Protein AF-A0A3Q8XXR3-F1 (afdb_monomer_lite)

Radius of gyration: 24.71 Å; chains: 1; bounding box: 50×55×80 Å

Structure (mmCIF, N/CA/C/O backbone):
data_AF-A0A3Q8XXR3-F1
#
_entry.id   AF-A0A3Q8XXR3-F1
#
loop_
_atom_site.group_PDB
_atom_site.id
_atom_site.type_symbol
_atom_site.label_atom_id
_atom_site.label_alt_id
_atom_site.label_comp_id
_atom_site.label_asym_id
_atom_site.label_entity_id
_atom_site.label_seq_id
_atom_site.pdbx_PDB_ins_code
_atom_site.Cartn_x
_atom_site.Cartn_y
_atom_site.Cartn_z
_atom_site.occupancy
_atom_site.B_iso_or_equiv
_atom_site.auth_seq_id
_atom_site.auth_comp_id
_atom_site.auth_asym_id
_atom_site.auth_atom_id
_atom_site.pdbx_PDB_model_num
ATOM 1 N N . MET A 1 1 ? 27.609 6.820 -23.736 1.00 34.25 1 MET A N 1
ATOM 2 C CA . MET A 1 1 ? 27.716 5.694 -22.780 1.00 34.25 1 MET A CA 1
ATOM 3 C C . MET A 1 1 ? 27.858 6.324 -21.407 1.00 34.25 1 MET A C 1
ATOM 5 O O . MET A 1 1 ? 28.942 6.778 -21.075 1.00 34.25 1 MET A O 1
ATOM 9 N N . ASN A 1 2 ? 26.749 6.521 -20.692 1.00 39.72 2 ASN A N 1
ATOM 10 C CA . ASN A 1 2 ? 26.762 7.382 -19.509 1.00 39.72 2 ASN A CA 1
ATOM 11 C C . ASN A 1 2 ? 27.233 6.598 -18.291 1.00 39.72 2 ASN A C 1
ATOM 13 O O . ASN A 1 2 ? 26.670 5.555 -17.957 1.00 39.72 2 ASN A O 1
ATOM 17 N N . ALA A 1 3 ? 28.297 7.128 -17.689 1.00 38.69 3 ALA A N 1
ATOM 18 C CA . ALA A 1 3 ? 28.871 6.706 -16.430 1.00 38.69 3 ALA A CA 1
ATOM 19 C C . ALA A 1 3 ? 27.760 6.460 -15.408 1.00 38.69 3 ALA A C 1
ATOM 21 O O . ALA A 1 3 ? 26.888 7.305 -15.210 1.00 38.69 3 ALA A O 1
ATOM 22 N N . HIS A 1 4 ? 27.799 5.282 -14.792 1.00 46.66 4 HIS A N 1
ATOM 23 C CA . HIS A 1 4 ? 26.997 4.951 -13.629 1.00 46.66 4 HIS A CA 1
ATOM 24 C C . HIS A 1 4 ? 27.085 6.118 -12.641 1.00 46.66 4 HIS A C 1
ATOM 26 O O . HIS A 1 4 ? 28.181 6.461 -12.190 1.00 46.66 4 HIS A O 1
ATOM 32 N N . ALA A 1 5 ? 25.949 6.774 -12.383 1.00 51.00 5 ALA A N 1
ATOM 33 C 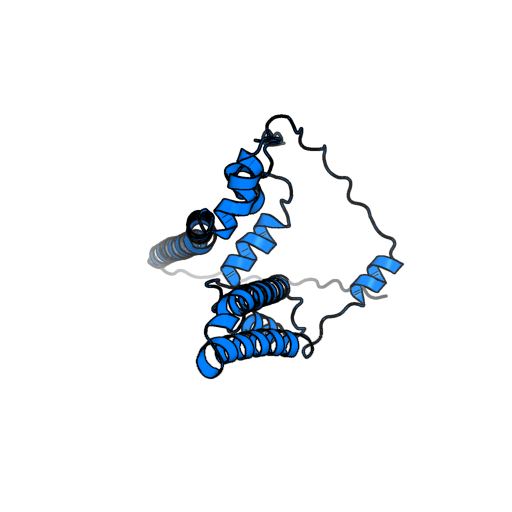CA . ALA A 1 5 ? 25.846 7.797 -11.358 1.00 51.00 5 ALA A CA 1
ATOM 34 C C . ALA A 1 5 ? 26.463 7.219 -10.082 1.00 51.00 5 ALA A C 1
ATOM 36 O O . ALA A 1 5 ? 26.111 6.112 -9.665 1.00 51.00 5 ALA A O 1
ATOM 37 N N . ARG A 1 6 ? 27.474 7.913 -9.547 1.00 49.72 6 ARG A N 1
ATOM 38 C CA . ARG A 1 6 ? 28.226 7.433 -8.388 1.00 49.72 6 ARG A CA 1
ATOM 39 C C . ARG A 1 6 ? 27.234 7.084 -7.276 1.00 49.72 6 ARG A C 1
ATOM 41 O O . ARG A 1 6 ? 26.358 7.906 -7.002 1.00 49.72 6 ARG A O 1
ATOM 48 N N . PRO A 1 7 ? 27.349 5.905 -6.645 1.00 50.53 7 PRO A N 1
ATOM 49 C CA . PRO A 1 7 ? 26.502 5.570 -5.516 1.00 50.53 7 PRO A CA 1
ATOM 50 C C . PRO A 1 7 ? 26.595 6.673 -4.455 1.00 50.53 7 PRO A C 1
ATOM 52 O O . PRO A 1 7 ? 27.683 6.998 -3.988 1.00 50.53 7 PRO A O 1
ATOM 55 N N . LEU A 1 8 ? 25.452 7.234 -4.058 1.00 52.91 8 LEU A N 1
ATOM 56 C CA . LEU A 1 8 ? 25.333 8.172 -2.934 1.00 52.91 8 LEU A CA 1
ATOM 57 C C . LEU A 1 8 ? 25.444 7.457 -1.566 1.00 52.91 8 LEU A C 1
ATOM 59 O O . LEU A 1 8 ? 25.081 8.021 -0.537 1.00 52.91 8 LEU A O 1
ATOM 63 N N . TYR A 1 9 ? 25.929 6.211 -1.537 1.00 60.34 9 TYR A N 1
ATOM 64 C CA . TYR A 1 9 ? 26.101 5.416 -0.323 1.00 60.34 9 TYR A CA 1
ATOM 65 C C . TYR A 1 9 ? 27.553 5.517 0.152 1.00 60.34 9 TYR A C 1
ATOM 67 O O . TYR A 1 9 ? 28.492 5.261 -0.602 1.00 60.34 9 TYR A O 1
ATOM 75 N N . SER A 1 10 ? 27.763 5.845 1.424 1.00 60.03 10 SER A N 1
ATOM 76 C CA . SER A 1 10 ? 29.086 5.759 2.043 1.00 60.03 10 SER A CA 1
ATOM 77 C C . SER A 1 10 ? 29.498 4.288 2.191 1.00 60.03 10 SER A C 1
ATOM 79 O O . SER A 1 10 ? 28.946 3.585 3.036 1.00 60.03 10 SER A O 1
ATOM 81 N N . GLY A 1 11 ? 30.464 3.828 1.391 1.00 55.94 11 GLY A N 1
ATOM 82 C CA . GLY A 1 11 ? 31.139 2.538 1.595 1.00 55.94 11 GLY A CA 1
ATOM 83 C C . GLY A 1 11 ? 30.481 1.301 0.971 1.00 55.94 11 GLY A C 1
ATOM 84 O O . GLY A 1 11 ? 30.924 0.196 1.266 1.00 55.94 11 GLY A O 1
ATOM 85 N N . ILE A 1 12 ? 29.465 1.453 0.113 1.00 55.28 12 ILE A N 1
ATOM 86 C CA . ILE A 1 12 ? 28.884 0.343 -0.664 1.00 55.28 12 ILE A CA 1
ATOM 87 C C . ILE A 1 12 ? 29.036 0.674 -2.150 1.00 55.28 12 ILE A C 1
ATOM 89 O O . ILE A 1 12 ? 28.316 1.521 -2.684 1.00 55.28 12 ILE A O 1
ATOM 93 N N . GLU A 1 13 ? 29.996 0.031 -2.816 1.00 58.94 13 GLU A N 1
ATOM 94 C CA . GLU A 1 13 ? 30.111 0.106 -4.272 1.00 58.94 13 GLU A CA 1
ATOM 95 C C . GLU A 1 13 ? 28.887 -0.558 -4.908 1.00 58.94 13 GLU A C 1
ATOM 97 O O . GLU A 1 13 ? 28.486 -1.659 -4.524 1.00 58.94 13 GLU A O 1
ATOM 102 N N . ALA A 1 14 ? 28.267 0.125 -5.875 1.00 59.06 14 ALA A N 1
ATOM 103 C CA . ALA A 1 14 ? 27.180 -0.472 -6.634 1.00 59.06 14 ALA A CA 1
ATOM 104 C C . ALA A 1 14 ? 27.735 -1.703 -7.372 1.00 59.06 14 ALA A C 1
ATOM 106 O O . ALA A 1 14 ? 28.757 -1.576 -8.055 1.00 59.06 14 ALA A O 1
ATOM 107 N N . PRO A 1 15 ? 27.103 -2.883 -7.251 1.00 59.50 15 PRO A N 1
ATOM 108 C CA . PRO A 1 15 ? 27.560 -4.053 -7.981 1.00 59.50 15 PRO A CA 1
ATOM 109 C C . PRO A 1 15 ? 27.555 -3.761 -9.485 1.00 59.50 15 PRO A C 1
ATOM 111 O O . PRO A 1 15 ? 26.737 -2.984 -9.989 1.00 59.50 15 PRO A O 1
ATOM 114 N N . GLY A 1 16 ? 28.485 -4.390 -10.209 1.00 66.81 16 GLY A N 1
ATOM 115 C CA . GLY A 1 16 ? 28.503 -4.347 -11.670 1.00 66.81 16 GLY A CA 1
ATOM 116 C C . GLY A 1 16 ? 27.166 -4.805 -12.266 1.00 66.81 16 GLY A C 1
ATOM 117 O O . GLY A 1 16 ? 26.315 -5.366 -11.576 1.00 66.81 16 GLY A O 1
ATOM 118 N N . ARG A 1 17 ? 26.963 -4.565 -13.568 1.00 64.38 17 ARG A N 1
ATOM 119 C CA . ARG A 1 17 ? 25.713 -4.912 -14.266 1.00 64.38 17 ARG A CA 1
ATOM 120 C C . ARG A 1 17 ? 25.282 -6.346 -13.930 1.00 64.38 17 ARG A C 1
ATOM 122 O O . ARG A 1 17 ? 25.989 -7.292 -14.270 1.00 64.38 17 ARG A O 1
ATOM 129 N N . TYR A 1 18 ? 24.117 -6.491 -13.299 1.00 69.44 18 TYR A N 1
ATOM 130 C CA . TYR A 1 18 ? 23.552 -7.797 -12.978 1.00 69.44 18 TYR A CA 1
ATOM 131 C C . TYR A 1 18 ? 23.398 -8.640 -14.250 1.00 69.44 18 TYR A C 1
ATOM 133 O O . TYR A 1 18 ? 22.887 -8.169 -15.272 1.00 69.44 18 TYR A O 1
ATOM 141 N N . VAL A 1 19 ? 23.836 -9.896 -14.189 1.00 77.56 19 VAL A N 1
ATOM 142 C CA . VAL A 1 19 ? 23.599 -10.866 -15.259 1.00 77.56 19 VAL A CA 1
ATOM 143 C C . VAL A 1 19 ? 22.179 -11.394 -15.092 1.00 77.56 19 VAL A C 1
ATOM 145 O O . VAL A 1 19 ? 21.865 -12.037 -14.093 1.00 77.56 19 VAL A O 1
ATOM 148 N N . HIS A 1 20 ? 21.306 -11.121 -16.061 1.00 78.31 20 HIS A N 1
ATOM 149 C CA . HIS A 1 20 ? 19.961 -11.690 -16.053 1.00 78.31 20 HIS A CA 1
ATOM 150 C C . HIS A 1 20 ? 20.042 -13.207 -16.229 1.00 78.31 20 HIS A C 1
ATOM 152 O O . HIS A 1 20 ? 20.460 -13.696 -17.281 1.00 78.31 20 HIS A O 1
ATOM 158 N N . HIS A 1 21 ? 19.612 -13.944 -15.209 1.00 85.94 21 HIS A N 1
ATOM 159 C CA . HIS A 1 21 ? 19.440 -15.383 -15.314 1.00 85.94 21 HIS A CA 1
ATOM 160 C C . HIS A 1 21 ? 18.272 -15.696 -16.259 1.00 85.94 21 HIS A C 1
ATOM 162 O O . HIS A 1 21 ? 17.191 -15.115 -16.140 1.00 85.94 21 HIS A O 1
ATOM 168 N N . ARG A 1 22 ? 18.493 -16.600 -17.217 1.00 89.25 22 ARG A N 1
ATOM 169 C CA . ARG A 1 22 ? 17.445 -17.094 -18.114 1.00 89.25 22 ARG A CA 1
ATOM 170 C C . ARG A 1 22 ? 16.982 -18.452 -17.612 1.00 89.25 22 ARG A C 1
ATOM 172 O O . ARG A 1 22 ? 17.753 -19.401 -17.650 1.00 89.25 22 ARG A O 1
ATOM 179 N N . PHE A 1 23 ? 15.733 -18.516 -17.169 1.00 92.19 23 PHE A N 1
ATOM 180 C CA . PHE A 1 23 ? 15.097 -19.765 -16.766 1.00 92.19 23 PHE A CA 1
ATOM 181 C C . PHE A 1 23 ? 14.791 -20.654 -17.976 1.00 92.19 23 PHE A C 1
ATOM 183 O O . PHE A 1 23 ? 14.604 -20.162 -19.095 1.00 92.19 23 PHE A O 1
ATOM 190 N N . ASP A 1 24 ? 14.685 -21.959 -17.730 1.00 94.88 24 ASP A N 1
ATOM 191 C CA . ASP A 1 24 ? 14.293 -22.931 -18.745 1.00 94.88 24 ASP A CA 1
ATOM 192 C C . ASP A 1 24 ? 12.900 -22.640 -19.323 1.00 94.88 24 ASP A C 1
ATOM 194 O O . ASP A 1 24 ? 12.030 -22.005 -18.707 1.00 94.88 24 ASP A O 1
ATOM 198 N N . ARG A 1 25 ? 12.668 -23.123 -20.550 1.00 92.06 25 ARG A N 1
ATOM 199 C CA . ARG A 1 25 ? 11.397 -22.903 -21.258 1.00 92.06 25 ARG A CA 1
ATOM 200 C C . ARG A 1 25 ? 10.206 -23.528 -20.532 1.00 92.06 25 ARG A C 1
ATOM 202 O O . ARG A 1 25 ? 9.134 -22.934 -20.576 1.00 92.06 25 ARG A O 1
ATOM 209 N N . CYS A 1 26 ? 10.392 -24.671 -19.864 1.00 94.12 26 CYS A N 1
ATOM 210 C CA . CYS A 1 26 ? 9.350 -25.307 -19.053 1.00 94.12 26 CYS A CA 1
ATOM 211 C C . CYS A 1 26 ? 8.914 -24.393 -17.900 1.00 94.12 26 CYS A C 1
ATOM 213 O O . CYS A 1 26 ? 7.747 -24.036 -17.836 1.00 94.12 26 CYS A O 1
ATOM 215 N N . ILE A 1 27 ? 9.860 -23.876 -17.110 1.00 91.75 27 ILE A N 1
ATOM 216 C CA . ILE A 1 27 ? 9.588 -22.933 -16.011 1.00 91.75 27 ILE A CA 1
ATOM 217 C C . ILE A 1 27 ? 8.870 -21.686 -16.535 1.00 91.75 27 ILE A C 1
ATOM 219 O O . ILE A 1 27 ? 7.883 -21.227 -15.969 1.00 91.75 27 ILE A O 1
ATOM 223 N N . THR A 1 28 ? 9.338 -21.138 -17.658 1.00 91.00 28 THR A N 1
ATOM 224 C CA . THR A 1 28 ? 8.698 -19.966 -18.273 1.00 91.00 28 THR A CA 1
ATOM 225 C C . THR A 1 28 ? 7.269 -20.274 -18.739 1.00 91.00 28 THR A C 1
ATOM 227 O O . THR A 1 28 ? 6.406 -19.398 -18.693 1.00 91.00 28 THR A O 1
ATOM 230 N N . SER A 1 29 ? 7.011 -21.500 -19.202 1.00 91.88 29 SER A N 1
ATOM 231 C CA . SER A 1 29 ? 5.676 -21.971 -19.577 1.00 91.88 29 SER A CA 1
ATOM 232 C C . SER A 1 29 ? 4.768 -22.100 -18.355 1.00 91.88 29 SER A C 1
ATOM 234 O O . SER A 1 29 ? 3.646 -21.602 -18.388 1.00 91.88 29 SER A O 1
ATOM 236 N N . ASP A 1 30 ? 5.271 -22.677 -17.265 1.00 92.62 30 ASP A N 1
ATOM 237 C CA . ASP A 1 30 ? 4.527 -22.846 -16.014 1.00 92.62 30 ASP A CA 1
ATOM 238 C C . ASP A 1 30 ? 4.166 -21.489 -15.398 1.00 92.62 30 ASP A C 1
ATOM 240 O O . ASP A 1 30 ? 3.024 -21.261 -15.003 1.00 92.62 30 ASP A O 1
ATOM 244 N N . ILE A 1 31 ? 5.099 -20.530 -15.416 1.00 88.31 31 ILE A N 1
ATOM 245 C CA . ILE A 1 31 ? 4.838 -19.155 -14.969 1.00 88.31 31 ILE A CA 1
ATOM 246 C C . ILE A 1 31 ? 3.758 -18.493 -15.833 1.00 88.31 31 ILE A C 1
ATOM 248 O O . ILE A 1 31 ? 2.892 -17.799 -15.311 1.00 88.31 31 ILE A O 1
ATOM 252 N N . LYS A 1 32 ? 3.771 -18.704 -17.154 1.00 85.88 32 LYS A N 1
ATOM 253 C CA . LYS A 1 32 ? 2.731 -18.164 -18.049 1.00 85.88 32 LYS A CA 1
ATOM 254 C C . LYS A 1 32 ? 1.366 -18.819 -17.840 1.00 85.88 32 LYS A C 1
ATOM 256 O O . LYS A 1 32 ? 0.355 -18.183 -18.131 1.00 85.88 32 LYS A O 1
ATOM 261 N N . ALA A 1 33 ? 1.334 -20.062 -17.363 1.00 89.50 33 ALA A N 1
ATOM 262 C CA . ALA A 1 33 ? 0.100 -20.765 -17.033 1.00 89.50 33 ALA A CA 1
ATOM 263 C C . ALA A 1 33 ? -0.570 -20.216 -15.761 1.00 89.50 33 ALA A C 1
ATOM 265 O O . ALA A 1 33 ? -1.775 -20.397 -15.587 1.00 89.50 33 ALA A O 1
ATOM 266 N N . LEU A 1 34 ? 0.168 -19.494 -14.907 1.00 88.38 34 LEU A N 1
ATOM 267 C CA . LEU A 1 34 ? -0.390 -18.745 -13.779 1.00 88.38 34 LEU A CA 1
ATOM 268 C C . LEU A 1 34 ? -1.164 -17.527 -14.301 1.00 88.38 34 LEU A C 1
ATOM 270 O O . LEU A 1 34 ? -0.651 -16.411 -14.394 1.00 88.38 34 LEU A O 1
ATOM 274 N N . THR A 1 35 ? -2.419 -17.748 -14.685 1.00 84.81 35 THR A N 1
ATOM 275 C CA . THR A 1 35 ? -3.300 -16.683 -15.165 1.00 84.81 35 THR A CA 1
ATOM 276 C C . THR A 1 35 ? -4.101 -16.078 -14.026 1.00 84.81 35 THR A C 1
ATOM 278 O O . THR A 1 35 ? -4.640 -16.799 -13.191 1.00 84.81 35 THR A O 1
ATOM 281 N N . THR A 1 36 ? -4.267 -14.759 -14.051 1.00 90.81 36 THR A N 1
ATOM 282 C CA . THR A 1 36 ? -5.232 -14.077 -13.183 1.00 90.81 36 THR A CA 1
ATOM 283 C C . THR A 1 36 ? -6.676 -14.397 -13.600 1.00 90.81 36 THR A C 1
ATOM 285 O O . THR A 1 36 ? -6.970 -14.577 -14.789 1.00 90.81 36 THR A O 1
ATOM 288 N N . ASP A 1 37 ? -7.587 -14.442 -12.630 1.00 93.62 37 ASP A N 1
ATOM 289 C CA . ASP A 1 37 ? -9.032 -14.569 -12.838 1.00 93.62 37 ASP A CA 1
ATOM 290 C C . ASP A 1 37 ? -9.779 -13.329 -12.328 1.00 93.62 37 ASP A C 1
ATOM 292 O O . ASP A 1 37 ? -9.172 -12.308 -12.042 1.00 93.62 37 ASP A O 1
ATOM 296 N N . ASN A 1 38 ? -11.112 -13.341 -12.314 1.00 96.44 38 ASN A N 1
ATOM 297 C CA . ASN A 1 38 ? -11.899 -12.167 -11.914 1.00 96.44 38 ASN A CA 1
ATOM 298 C C . ASN A 1 38 ? -12.458 -12.247 -10.492 1.00 96.44 38 ASN A C 1
ATOM 300 O O . ASN A 1 38 ? -13.090 -11.288 -10.051 1.00 96.44 38 ASN A O 1
ATOM 304 N N . TRP A 1 39 ? -12.294 -13.373 -9.798 1.00 94.50 39 TRP A N 1
ATOM 305 C CA . TRP A 1 39 ? -13.094 -13.665 -8.611 1.00 94.50 39 TRP A CA 1
ATOM 306 C C . TRP A 1 39 ? -12.281 -13.694 -7.323 1.00 94.50 39 TRP A C 1
ATOM 308 O O . TRP A 1 39 ? -12.875 -13.436 -6.286 1.00 94.50 39 TRP A O 1
ATOM 318 N N . HIS A 1 40 ? -10.963 -13.922 -7.356 1.00 94.31 40 HIS A N 1
ATOM 319 C CA . HIS A 1 40 ? -10.144 -13.874 -6.135 1.00 94.31 40 HIS A CA 1
ATOM 320 C C . HIS A 1 40 ? -9.881 -12.447 -5.637 1.00 94.31 40 HIS A C 1
ATOM 322 O O . HIS A 1 40 ? -9.830 -12.210 -4.432 1.00 94.31 40 HIS A O 1
ATOM 328 N N . GLY A 1 41 ? -9.751 -11.477 -6.547 1.00 94.81 41 GLY A N 1
ATOM 329 C CA . GLY A 1 41 ? -9.471 -10.078 -6.203 1.00 94.81 41 GLY A CA 1
ATOM 330 C C . GLY A 1 41 ? -10.508 -9.442 -5.258 1.00 94.81 41 GLY A C 1
ATOM 331 O O . GLY A 1 41 ? -10.124 -8.939 -4.198 1.00 94.81 41 GLY A O 1
ATOM 332 N N . PRO A 1 42 ? -11.818 -9.457 -5.586 1.00 96.56 42 PRO A N 1
ATOM 333 C CA . PRO A 1 42 ? -12.840 -8.829 -4.745 1.00 96.56 42 PRO A CA 1
ATOM 334 C C . PRO A 1 42 ? -12.924 -9.380 -3.304 1.00 96.56 42 PRO A C 1
ATOM 336 O O . PRO A 1 42 ? -12.955 -8.564 -2.383 1.00 96.56 42 PRO A O 1
ATOM 339 N N . PRO A 1 43 ? -12.909 -10.705 -3.049 1.00 97.69 43 PRO A N 1
ATOM 340 C CA . PRO A 1 43 ? -12.873 -11.262 -1.697 1.00 97.69 43 PRO A CA 1
ATOM 341 C C . PRO A 1 43 ? -11.696 -10.782 -0.846 1.00 97.69 43 PRO A C 1
ATOM 343 O O . PRO A 1 43 ? -11.889 -10.545 0.345 1.00 97.69 43 PRO A O 1
ATOM 346 N N . TYR A 1 44 ? -10.502 -10.584 -1.421 1.00 96.25 44 TYR A N 1
ATOM 347 C CA . TYR A 1 44 ? -9.370 -10.035 -0.663 1.00 96.25 44 TYR A CA 1
ATOM 348 C C . TYR A 1 44 ? -9.661 -8.622 -0.153 1.00 96.25 44 TYR A C 1
ATOM 350 O O . TYR A 1 44 ? -9.446 -8.340 1.027 1.00 96.25 44 TYR A O 1
ATOM 358 N N . ILE A 1 45 ? -10.239 -7.776 -1.011 1.00 97.75 45 ILE A N 1
ATOM 359 C CA . ILE A 1 45 ? -10.663 -6.418 -0.653 1.00 97.75 45 ILE A CA 1
ATOM 360 C C . ILE A 1 45 ? -11.733 -6.476 0.440 1.00 97.75 45 ILE A C 1
ATOM 362 O O . ILE A 1 45 ? -11.591 -5.836 1.479 1.00 97.75 45 ILE A O 1
ATOM 366 N N . VAL A 1 46 ? -12.785 -7.277 0.241 1.00 98.25 46 VAL A N 1
ATOM 367 C CA . VAL A 1 46 ? -13.876 -7.426 1.218 1.00 98.25 46 VAL A CA 1
ATOM 368 C C . VAL A 1 46 ? -13.336 -7.889 2.570 1.00 98.25 46 VAL A C 1
ATOM 370 O O . VAL A 1 46 ? -13.729 -7.339 3.595 1.00 98.25 46 VAL A O 1
ATOM 373 N N . LYS A 1 47 ? -12.396 -8.840 2.588 1.00 98.00 47 LYS A N 1
ATOM 374 C CA . LYS A 1 47 ? -11.748 -9.315 3.814 1.00 98.00 47 LYS A CA 1
ATOM 375 C C . LYS A 1 47 ? -11.000 -8.192 4.535 1.00 98.00 47 LYS A C 1
ATOM 377 O O . LYS A 1 47 ? -11.141 -8.071 5.747 1.00 98.00 47 LYS A O 1
ATOM 382 N N . ASP A 1 48 ? -10.217 -7.373 3.829 1.00 97.94 48 ASP A N 1
ATOM 383 C CA . ASP A 1 48 ? -9.478 -6.269 4.462 1.00 97.94 48 ASP A CA 1
ATOM 384 C C . ASP A 1 48 ? -10.437 -5.246 5.084 1.00 97.94 48 ASP A C 1
ATOM 386 O O . ASP A 1 48 ? -10.273 -4.865 6.243 1.00 97.94 48 ASP A O 1
ATOM 390 N N . TYR A 1 49 ? -11.495 -4.873 4.362 1.00 98.25 49 TYR A N 1
ATOM 391 C CA . TYR A 1 49 ? -12.523 -3.969 4.878 1.00 98.25 49 TYR A CA 1
ATOM 392 C C . TYR A 1 49 ? -13.318 -4.554 6.043 1.00 98.25 49 TYR A C 1
ATOM 394 O O . TYR A 1 49 ? -13.600 -3.835 7.000 1.00 98.25 49 TYR A O 1
ATOM 402 N N . ALA A 1 50 ? -13.664 -5.841 5.989 1.00 98.44 50 ALA A N 1
ATOM 403 C CA . ALA A 1 50 ? -14.386 -6.515 7.062 1.00 98.44 50 ALA A CA 1
ATOM 404 C C . ALA A 1 50 ? -13.575 -6.504 8.361 1.00 98.44 50 ALA A C 1
ATOM 406 O O . ALA A 1 50 ? -14.120 -6.194 9.419 1.00 98.44 50 ALA A O 1
ATOM 407 N N . VAL A 1 51 ? -12.266 -6.769 8.285 1.00 98.31 51 VAL A N 1
ATOM 408 C CA . VAL A 1 51 ? -11.402 -6.720 9.469 1.00 98.31 51 VAL A CA 1
ATOM 409 C C . VAL A 1 51 ? -11.261 -5.288 9.988 1.00 98.31 51 VAL A C 1
ATOM 411 O O . VAL A 1 51 ? -11.400 -5.066 11.190 1.00 98.31 51 VAL A O 1
ATOM 414 N N . ILE A 1 52 ? -11.063 -4.302 9.107 1.00 98.25 52 ILE A N 1
ATOM 415 C CA . ILE A 1 52 ?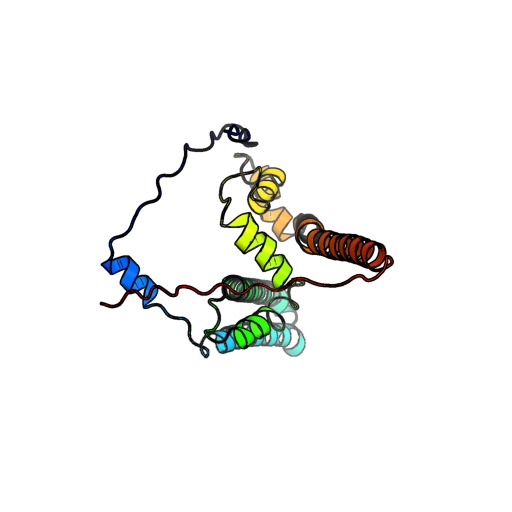 -11.009 -2.885 9.503 1.00 98.25 52 ILE A CA 1
ATOM 416 C C . ILE A 1 52 ? -12.299 -2.471 10.225 1.00 98.25 52 ILE A C 1
ATOM 418 O O . ILE A 1 52 ? -12.240 -1.887 11.308 1.00 98.25 52 ILE A O 1
ATOM 422 N N . ALA A 1 53 ? -13.460 -2.808 9.661 1.00 98.31 53 ALA A N 1
ATOM 423 C CA . ALA A 1 53 ? -14.759 -2.495 10.245 1.00 98.31 53 ALA A CA 1
ATOM 424 C C . ALA A 1 53 ? -14.974 -3.205 11.590 1.00 98.31 53 ALA A C 1
ATOM 426 O O . ALA A 1 53 ? -15.448 -2.579 12.537 1.00 98.31 53 ALA A O 1
ATOM 427 N N . ALA A 1 54 ? -14.579 -4.476 11.705 1.00 98.50 54 ALA A N 1
ATOM 428 C CA . ALA A 1 54 ? -14.686 -5.236 12.946 1.00 98.50 54 ALA A CA 1
ATOM 429 C C . ALA A 1 54 ? -13.855 -4.607 14.075 1.00 98.50 54 ALA A C 1
ATOM 431 O O . ALA A 1 54 ? -14.365 -4.416 15.178 1.00 98.50 54 ALA A O 1
ATOM 432 N N . PHE A 1 55 ? -12.605 -4.217 13.807 1.00 98.44 55 PHE A N 1
ATOM 433 C CA . PHE A 1 55 ? -11.764 -3.566 14.817 1.00 98.44 55 PHE A CA 1
ATOM 434 C C . PHE A 1 55 ? -12.229 -2.150 15.159 1.00 98.44 55 PHE A C 1
ATOM 436 O O . PHE A 1 55 ? -12.179 -1.767 16.327 1.00 98.44 55 PHE A O 1
ATOM 443 N N . ALA A 1 56 ? -12.743 -1.392 14.187 1.00 97.81 56 ALA A N 1
ATOM 444 C CA . ALA A 1 56 ? -13.376 -0.105 14.464 1.00 97.81 56 ALA A CA 1
ATOM 445 C C . ALA A 1 56 ? -14.608 -0.270 15.374 1.00 97.81 56 ALA A C 1
ATOM 447 O O . ALA A 1 56 ? -14.764 0.462 16.352 1.00 97.81 56 ALA A O 1
ATOM 448 N N . TRP A 1 57 ? -15.446 -1.274 15.101 1.00 98.31 57 TRP A N 1
ATOM 449 C CA . TRP A 1 57 ? -16.603 -1.595 15.932 1.00 98.31 57 TRP A CA 1
ATOM 450 C C . TRP A 1 57 ? -16.205 -2.049 17.341 1.00 98.31 57 TRP A C 1
ATOM 452 O O . TRP A 1 57 ? -16.821 -1.598 18.300 1.00 98.31 57 TRP A O 1
ATOM 462 N N . LEU A 1 58 ? -15.154 -2.862 17.505 1.00 98.00 58 LEU A N 1
ATOM 463 C CA . LEU A 1 58 ? -14.669 -3.275 18.832 1.00 98.00 58 LEU A CA 1
ATOM 464 C C . LEU A 1 58 ? -14.280 -2.077 19.710 1.00 98.00 58 LEU A C 1
ATOM 466 O O . LEU A 1 58 ? -14.611 -2.041 20.895 1.00 98.00 58 LEU A O 1
ATOM 470 N N . VAL A 1 59 ? -13.612 -1.078 19.129 1.00 98.12 59 VAL A N 1
ATOM 471 C CA . VAL A 1 59 ? -13.199 0.132 19.853 1.00 98.12 59 VAL A CA 1
ATOM 472 C C . VAL A 1 59 ? -14.400 0.979 20.272 1.00 98.12 59 VAL A C 1
ATOM 474 O O . VAL A 1 59 ? -14.447 1.450 21.406 1.00 98.12 59 VAL A O 1
ATOM 477 N N . ILE A 1 60 ? -15.361 1.183 19.365 1.00 97.75 60 ILE A N 1
ATOM 478 C CA . ILE A 1 60 ? -16.503 2.086 19.584 1.00 97.75 60 ILE A CA 1
ATOM 479 C C . ILE A 1 60 ? -17.602 1.414 20.417 1.00 97.75 60 ILE A C 1
ATOM 481 O O . ILE A 1 60 ? -18.197 2.045 21.284 1.00 97.75 60 ILE A O 1
ATOM 485 N N . GLY A 1 61 ? -17.894 0.147 20.127 1.00 97.44 61 GLY A N 1
ATOM 486 C CA . GLY A 1 61 ? -19.040 -0.584 20.661 1.00 97.44 61 GLY A CA 1
ATOM 487 C C . GLY A 1 61 ? -18.739 -1.448 21.882 1.00 97.44 61 GLY A C 1
ATOM 488 O O . GLY A 1 61 ? -19.657 -1.712 22.653 1.00 97.44 61 GLY A O 1
ATOM 489 N N . VAL A 1 62 ? -17.489 -1.891 22.075 1.00 97.62 62 VAL A N 1
ATOM 490 C CA . VAL A 1 62 ? -17.126 -2.767 23.204 1.00 97.62 62 VAL A CA 1
ATOM 491 C C . VAL A 1 62 ? -16.292 -2.021 24.237 1.00 97.62 62 VAL A C 1
ATOM 493 O O . VAL A 1 62 ? -16.705 -1.895 25.387 1.00 97.62 62 VAL A O 1
ATOM 496 N N . SER A 1 63 ? -15.103 -1.543 23.865 1.00 97.38 63 SER A N 1
ATOM 497 C CA . SER A 1 63 ? -14.243 -0.806 24.793 1.00 97.38 63 SER A CA 1
ATOM 498 C C . SER A 1 63 ? -13.103 -0.081 24.089 1.00 97.38 63 SER A C 1
ATOM 500 O O . SER A 1 63 ? -12.431 -0.644 23.223 1.00 97.38 63 SER A O 1
ATOM 502 N N . TRP A 1 64 ? -12.777 1.121 24.569 1.00 96.69 64 TRP A N 1
ATOM 503 C CA . TRP A 1 64 ? -11.606 1.870 24.108 1.00 96.69 64 TRP A CA 1
ATOM 504 C C . TRP A 1 64 ? -10.279 1.136 24.379 1.00 96.69 64 TRP A C 1
ATOM 506 O O . TRP A 1 64 ? -9.287 1.402 23.705 1.00 96.69 64 TRP A O 1
ATOM 516 N N . TRP A 1 65 ? -10.251 0.156 25.291 1.00 97.50 65 TRP A N 1
ATOM 517 C CA . TRP A 1 65 ? -9.074 -0.684 25.543 1.00 97.50 65 TRP A CA 1
ATOM 518 C C . TRP A 1 65 ? -8.637 -1.526 24.337 1.00 97.50 65 TRP A C 1
ATOM 520 O O . TRP A 1 65 ? -7.477 -1.927 24.268 1.00 97.50 65 TRP A O 1
ATOM 530 N N . PHE A 1 66 ? -9.515 -1.755 23.354 1.00 97.56 66 PHE A N 1
ATOM 531 C CA . PHE A 1 66 ? -9.140 -2.418 22.101 1.00 97.56 66 PHE A CA 1
ATOM 532 C C . PHE A 1 66 ? -8.360 -1.512 21.142 1.00 97.56 66 PHE A C 1
ATOM 534 O O . PHE A 1 66 ? -7.857 -1.999 20.130 1.00 97.56 66 PHE A O 1
ATOM 541 N N . TYR A 1 67 ? -8.221 -0.218 21.445 1.00 96.44 67 TYR A N 1
ATOM 542 C CA . TYR A 1 67 ? -7.592 0.756 20.556 1.00 96.44 67 TYR A CA 1
ATOM 543 C C . TYR A 1 67 ? -6.169 0.369 20.111 1.00 96.44 67 TYR A C 1
ATOM 545 O O . TYR A 1 67 ? -5.920 0.401 18.905 1.00 96.44 67 TYR A O 1
ATOM 553 N N . PRO A 1 68 ? -5.241 -0.071 20.990 1.00 95.69 68 PRO A N 1
ATOM 554 C CA . PRO A 1 68 ? -3.894 -0.451 20.555 1.00 95.69 68 PRO A CA 1
ATOM 555 C C . PRO A 1 68 ? -3.903 -1.611 19.552 1.00 95.69 68 PRO A C 1
ATOM 557 O O . PRO A 1 68 ? -3.206 -1.569 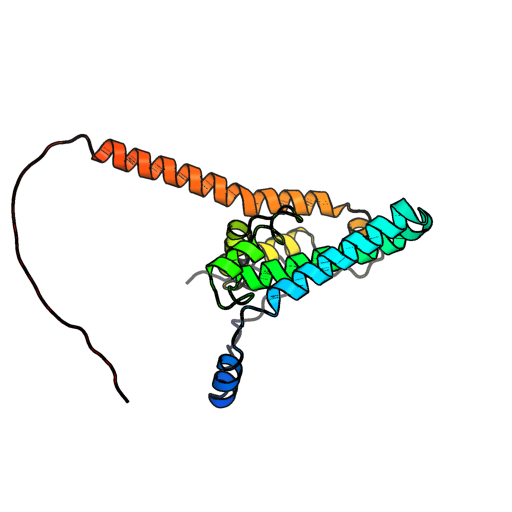18.539 1.00 95.69 68 PRO A O 1
ATOM 560 N N . LEU A 1 69 ? -4.735 -2.625 19.803 1.00 96.81 69 LEU A N 1
ATOM 561 C CA . LEU A 1 69 ? -4.886 -3.766 18.905 1.00 96.81 69 LEU A CA 1
ATOM 562 C C . LEU A 1 69 ? -5.531 -3.343 17.579 1.00 96.81 69 LEU A C 1
ATOM 564 O O . LEU A 1 69 ? -5.065 -3.741 16.514 1.00 96.81 69 LEU A O 1
ATOM 568 N N . ALA A 1 70 ? -6.559 -2.496 17.634 1.00 97.50 70 ALA A N 1
ATOM 569 C CA . ALA A 1 70 ? -7.228 -1.976 16.451 1.00 97.50 70 ALA A CA 1
ATOM 570 C C . ALA A 1 70 ? -6.275 -1.174 15.560 1.00 97.50 70 ALA A C 1
ATOM 572 O O . ALA A 1 70 ? -6.289 -1.370 14.351 1.00 97.50 70 ALA A O 1
ATOM 573 N N . VAL A 1 71 ? -5.400 -0.337 16.128 1.00 95.50 71 VAL A N 1
ATOM 574 C CA . VAL A 1 71 ? -4.394 0.413 15.357 1.00 95.50 71 VAL A CA 1
ATOM 575 C C . VAL A 1 71 ? -3.471 -0.531 14.582 1.00 95.50 71 VAL A C 1
ATOM 577 O O . VAL A 1 71 ? -3.247 -0.322 13.390 1.00 95.50 71 VAL A O 1
ATOM 580 N N . ILE 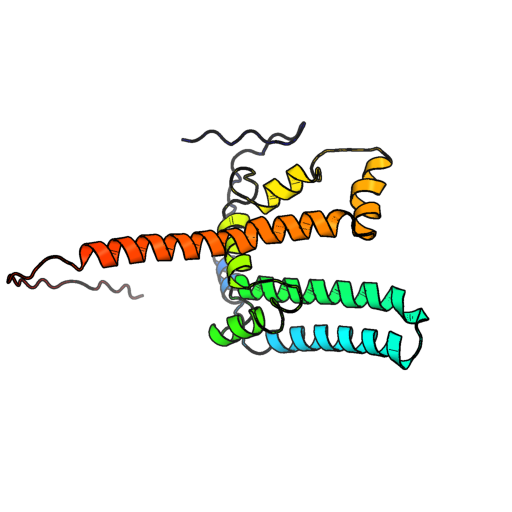A 1 72 ? -2.975 -1.593 15.226 1.00 95.44 72 ILE A N 1
ATOM 581 C CA . ILE A 1 72 ? -2.096 -2.581 14.580 1.00 95.44 72 ILE A CA 1
ATOM 582 C C . ILE A 1 72 ? -2.839 -3.302 13.452 1.00 95.44 72 ILE A C 1
ATOM 584 O O . ILE A 1 72 ? -2.336 -3.391 12.331 1.00 95.44 72 ILE A O 1
ATOM 588 N N . MET A 1 73 ? -4.046 -3.790 13.733 1.00 97.81 73 MET A N 1
ATOM 589 C CA . MET A 1 73 ? -4.816 -4.586 12.780 1.00 97.81 73 MET A CA 1
ATOM 590 C C . MET A 1 73 ? -5.301 -3.740 11.601 1.00 97.81 73 MET A C 1
ATOM 592 O O . MET A 1 73 ? -5.097 -4.118 10.449 1.00 97.81 73 MET A O 1
ATOM 596 N N . ILE A 1 74 ? -5.856 -2.554 11.854 1.00 97.25 74 ILE A N 1
ATOM 597 C CA . ILE A 1 74 ? -6.271 -1.623 10.798 1.00 97.25 74 ILE A CA 1
ATOM 598 C C . ILE A 1 74 ? -5.065 -1.232 9.937 1.00 97.25 74 ILE A C 1
ATOM 600 O O . ILE A 1 74 ? -5.160 -1.293 8.713 1.00 97.25 74 ILE A O 1
ATOM 604 N N . GLY A 1 75 ? -3.917 -0.910 10.542 1.00 95.12 75 GLY A N 1
ATOM 605 C CA . GLY A 1 75 ? -2.696 -0.580 9.802 1.00 95.12 75 GLY A CA 1
ATOM 606 C C . GLY A 1 75 ? -2.193 -1.732 8.923 1.00 95.12 75 GLY A C 1
ATOM 607 O O . GLY A 1 75 ? -1.853 -1.524 7.755 1.00 95.12 75 GLY A O 1
ATOM 608 N N . ALA A 1 76 ? -2.202 -2.966 9.436 1.00 96.19 76 ALA A N 1
ATOM 609 C CA . ALA A 1 76 ? -1.829 -4.154 8.667 1.00 96.19 76 ALA A CA 1
ATOM 610 C C . ALA A 1 76 ? -2.759 -4.376 7.459 1.00 96.19 76 ALA A C 1
ATOM 612 O O . ALA A 1 76 ? -2.293 -4.674 6.358 1.00 96.19 76 ALA A O 1
ATOM 613 N N . HIS A 1 77 ? -4.063 -4.160 7.629 1.00 97.38 77 HIS A N 1
ATOM 614 C CA . HIS A 1 77 ? -5.043 -4.304 6.551 1.00 97.38 77 HIS A CA 1
ATOM 615 C C . HIS A 1 77 ? -5.024 -3.131 5.556 1.00 97.38 77 HIS A C 1
ATOM 617 O O . HIS A 1 77 ? -5.199 -3.347 4.359 1.00 97.38 77 HIS A O 1
ATOM 623 N N . GLN A 1 78 ? -4.678 -1.914 5.986 1.00 96.12 78 GLN A N 1
ATOM 624 C CA . GLN A 1 78 ? -4.354 -0.807 5.075 1.00 96.12 78 GLN A CA 1
ATOM 625 C C . GLN A 1 78 ? -3.117 -1.117 4.219 1.00 96.12 78 GLN A C 1
ATOM 627 O O . GLN A 1 78 ? -3.078 -0.780 3.032 1.00 96.12 78 GLN A O 1
ATOM 632 N N . ARG A 1 79 ? -2.114 -1.807 4.784 1.00 95.44 79 ARG A N 1
ATOM 633 C CA . ARG A 1 79 ? -0.975 -2.311 4.005 1.00 95.44 79 ARG A CA 1
ATOM 634 C C . ARG A 1 79 ? -1.408 -3.389 3.008 1.00 95.44 79 ARG A C 1
ATOM 636 O O . ARG A 1 79 ? -0.951 -3.336 1.871 1.00 95.44 79 ARG A O 1
ATOM 643 N N . GLY A 1 80 ? -2.305 -4.295 3.399 1.00 96.62 80 GLY A N 1
ATOM 644 C CA . GLY A 1 80 ? -2.924 -5.275 2.496 1.00 96.62 80 GLY A CA 1
ATOM 645 C C . GLY A 1 80 ? -3.625 -4.615 1.306 1.00 96.62 80 GLY A C 1
ATOM 646 O O . GLY A 1 80 ? -3.335 -4.941 0.158 1.00 96.62 80 GLY A O 1
ATOM 647 N N . ILE A 1 81 ? -4.435 -3.585 1.564 1.00 97.44 81 ILE A N 1
ATOM 648 C CA . ILE A 1 81 ? -5.087 -2.770 0.528 1.00 97.44 81 ILE A CA 1
ATOM 649 C C . ILE A 1 81 ? -4.064 -2.144 -0.440 1.00 97.44 81 ILE A C 1
ATOM 651 O O . ILE A 1 81 ? -4.278 -2.139 -1.654 1.00 97.44 81 ILE A O 1
ATOM 655 N N . SER A 1 82 ? -2.931 -1.655 0.075 1.00 96.25 82 SER A N 1
ATOM 656 C CA . SER A 1 82 ? -1.834 -1.124 -0.749 1.00 96.25 82 SER A CA 1
ATOM 657 C C . SER A 1 82 ? -1.198 -2.195 -1.649 1.00 96.25 82 SER A C 1
ATOM 659 O O . SER A 1 82 ? -0.879 -1.921 -2.805 1.00 96.25 82 SER A O 1
ATOM 661 N N . THR A 1 83 ? -1.077 -3.437 -1.171 1.00 96.69 83 THR A N 1
ATOM 662 C CA . THR A 1 83 ? -0.632 -4.575 -1.995 1.00 96.69 83 THR A CA 1
ATOM 663 C C . THR A 1 83 ? -1.637 -4.908 -3.102 1.00 96.69 83 THR A C 1
ATOM 665 O O . THR A 1 83 ? -1.250 -5.154 -4.239 1.00 96.69 83 THR A O 1
ATOM 668 N N . ILE A 1 84 ? -2.940 -4.832 -2.833 1.00 97.12 84 ILE A N 1
ATOM 669 C CA . ILE A 1 84 ? -3.959 -5.059 -3.870 1.00 97.12 84 ILE A CA 1
ATOM 670 C C . ILE A 1 84 ? -3.912 -3.951 -4.940 1.00 97.12 84 ILE A C 1
ATOM 672 O O . ILE A 1 84 ? -4.015 -4.226 -6.139 1.00 97.12 84 ILE A O 1
ATOM 676 N N . LEU A 1 85 ? -3.704 -2.692 -4.532 1.00 97.69 85 LEU A N 1
ATOM 677 C CA . LEU A 1 85 ? -3.419 -1.586 -5.455 1.00 97.69 85 LEU A CA 1
ATOM 678 C C . LEU A 1 85 ? -2.177 -1.883 -6.311 1.00 97.69 85 LEU A C 1
ATOM 680 O O . LEU A 1 85 ? -2.201 -1.646 -7.520 1.00 97.69 85 LEU A O 1
ATOM 684 N N . HIS A 1 86 ? -1.114 -2.408 -5.701 1.00 96.94 86 HIS A N 1
ATOM 685 C CA . HIS A 1 86 ? 0.099 -2.825 -6.400 1.00 96.94 86 HIS A CA 1
ATOM 686 C C . HIS A 1 86 ? -0.182 -3.822 -7.518 1.00 96.94 86 HIS A C 1
ATOM 688 O O . HIS A 1 86 ? 0.155 -3.569 -8.678 1.00 96.94 86 HIS A O 1
ATOM 694 N N . ASP A 1 87 ? -0.894 -4.893 -7.203 1.00 96.62 87 ASP A N 1
ATOM 695 C CA . ASP A 1 87 ? -1.217 -5.935 -8.172 1.00 96.62 87 ASP A CA 1
ATOM 696 C C . ASP A 1 87 ? -2.124 -5.397 -9.289 1.00 96.62 87 ASP A C 1
ATOM 698 O O . ASP A 1 87 ? -1.950 -5.713 -10.471 1.00 96.62 87 ASP A O 1
ATOM 702 N N . SER A 1 88 ? -3.041 -4.485 -8.954 1.00 97.44 88 SER A N 1
ATOM 703 C CA . SER A 1 88 ? -3.845 -3.785 -9.956 1.00 97.44 88 SER A CA 1
ATOM 704 C C . SER A 1 88 ? -3.010 -2.872 -10.860 1.00 97.44 88 SER A C 1
ATOM 706 O O . SER A 1 88 ? -3.274 -2.806 -12.065 1.00 97.44 88 SER A O 1
ATOM 708 N N . ALA A 1 89 ? -2.009 -2.166 -10.332 1.00 96.88 89 ALA A N 1
ATOM 709 C CA . ALA A 1 89 ? -1.130 -1.308 -11.128 1.00 96.88 89 ALA A CA 1
ATOM 710 C C . ALA A 1 89 ? -0.327 -2.123 -12.155 1.00 96.88 89 ALA A C 1
ATOM 712 O O . ALA A 1 89 ? -0.191 -1.701 -13.310 1.00 96.88 89 ALA A O 1
ATOM 713 N N . HIS A 1 90 ? 0.098 -3.328 -11.765 1.00 95.69 90 HIS A N 1
ATOM 714 C CA . HIS A 1 90 ? 0.693 -4.327 -12.655 1.00 95.69 90 HIS A CA 1
ATOM 715 C C . HIS A 1 90 ? -0.313 -4.978 -13.619 1.00 95.69 90 HIS A C 1
ATOM 717 O O . HIS A 1 90 ? 0.090 -5.565 -14.621 1.00 95.69 90 HIS A O 1
ATOM 723 N N . GLY A 1 91 ? -1.617 -4.830 -13.376 1.00 95.06 91 GLY A N 1
ATOM 724 C CA . GLY A 1 91 ? -2.676 -5.390 -14.216 1.00 95.06 91 GLY A CA 1
ATOM 725 C C . GLY A 1 91 ? -2.922 -6.880 -13.986 1.00 95.06 91 GLY A C 1
ATOM 726 O O . GLY A 1 91 ? -3.432 -7.545 -14.885 1.00 95.06 91 GLY A O 1
ATOM 727 N N . VAL A 1 92 ? -2.540 -7.397 -12.815 1.00 95.00 92 VAL A N 1
ATOM 728 C CA . VAL A 1 92 ? -2.647 -8.820 -12.459 1.00 95.00 92 VAL A CA 1
ATOM 729 C C . VAL A 1 92 ? -3.711 -9.096 -11.393 1.00 95.00 92 VAL A C 1
ATOM 731 O O . VAL A 1 92 ? -3.938 -10.257 -11.064 1.00 95.00 92 VAL A O 1
ATOM 734 N N . LEU A 1 93 ? -4.410 -8.067 -10.891 1.00 96.38 93 LEU A N 1
ATOM 735 C CA . LEU A 1 93 ? -5.464 -8.238 -9.884 1.00 96.38 93 LEU A CA 1
ATOM 736 C C . LEU A 1 93 ? -6.699 -8.948 -10.449 1.00 96.38 93 LEU A C 1
ATOM 738 O O . LEU A 1 93 ? -7.262 -9.803 -9.773 1.00 96.38 93 LEU A O 1
ATOM 742 N N . THR A 1 94 ? -7.135 -8.586 -11.662 1.00 97.19 94 THR A N 1
ATOM 743 C CA . THR A 1 94 ? -8.185 -9.342 -12.362 1.00 97.19 94 THR A CA 1
ATOM 744 C C . THR A 1 94 ? -7.953 -9.423 -13.866 1.00 97.19 94 THR A C 1
ATOM 746 O O . THR A 1 94 ? -7.372 -8.514 -14.462 1.00 97.19 94 THR A O 1
ATOM 749 N N . LYS A 1 95 ? -8.478 -10.474 -14.509 1.00 95.94 95 LYS A N 1
ATOM 750 C CA . LYS A 1 95 ? -8.400 -10.661 -15.972 1.00 95.94 95 LYS A CA 1
ATOM 751 C C . LYS A 1 95 ? -9.096 -9.544 -16.759 1.00 95.94 95 LYS A C 1
ATOM 753 O O . LYS A 1 95 ? -8.622 -9.138 -17.822 1.00 95.94 95 LYS A O 1
ATOM 758 N N . ASN A 1 96 ? -10.239 -9.055 -16.278 1.00 97.06 96 ASN A N 1
ATOM 759 C CA . ASN A 1 96 ? -10.963 -7.955 -16.904 1.00 97.06 96 ASN A CA 1
ATOM 760 C C . ASN A 1 96 ? -10.287 -6.616 -16.568 1.00 97.06 96 ASN A C 1
ATOM 762 O O . ASN A 1 96 ? -10.245 -6.194 -15.417 1.00 97.06 96 ASN A O 1
ATOM 766 N N . ARG A 1 97 ? -9.804 -5.903 -17.591 1.00 95.81 97 ARG A N 1
ATOM 767 C CA . ARG A 1 97 ? -9.051 -4.649 -17.410 1.00 95.81 97 ARG A CA 1
ATOM 768 C C . ARG A 1 97 ? -9.853 -3.530 -16.746 1.00 95.81 97 ARG A C 1
ATOM 770 O O . ARG A 1 97 ? -9.282 -2.767 -15.969 1.00 95.81 97 ARG A O 1
ATOM 777 N N . LEU A 1 98 ? -11.149 -3.424 -17.044 1.00 97.12 98 LEU A N 1
ATOM 778 C CA . LEU A 1 98 ? -12.016 -2.421 -16.428 1.00 97.12 98 LEU A CA 1
ATOM 779 C C . LEU A 1 98 ? -12.237 -2.751 -14.950 1.00 97.12 98 LEU A C 1
ATOM 781 O O . LEU A 1 98 ? -12.060 -1.881 -14.103 1.00 97.12 98 LEU A O 1
ATOM 785 N N . LEU A 1 99 ? -12.543 -4.013 -14.637 1.00 97.56 99 LEU A N 1
ATOM 786 C CA . LEU A 1 99 ? -12.691 -4.476 -13.257 1.00 97.56 99 LEU A CA 1
ATOM 787 C C . LEU A 1 99 ? -11.398 -4.260 -12.457 1.00 97.56 99 LEU A C 1
ATOM 789 O O . LEU A 1 99 ? -11.439 -3.698 -11.367 1.00 97.56 99 LEU A O 1
ATOM 793 N N . ASN A 1 100 ? -10.248 -4.611 -13.036 1.00 97.94 100 ASN A N 1
ATOM 794 C CA . ASN A 1 100 ? -8.930 -4.414 -12.440 1.00 97.94 100 ASN A CA 1
ATOM 795 C C . ASN A 1 100 ? -8.699 -2.944 -12.076 1.00 97.94 100 ASN A C 1
ATOM 797 O O . ASN A 1 100 ? -8.238 -2.643 -10.976 1.00 97.94 100 ASN A O 1
ATOM 801 N N . PHE A 1 101 ? -9.019 -2.030 -12.995 1.00 97.62 101 PHE A N 1
ATOM 802 C CA . PHE A 1 101 ? -8.874 -0.595 -12.772 1.00 97.62 101 PHE A CA 1
ATOM 803 C C . PHE A 1 101 ? -9.833 -0.076 -11.695 1.00 97.62 101 PHE A C 1
ATOM 805 O O . PHE A 1 101 ? -9.404 0.666 -10.813 1.00 97.62 101 PHE A O 1
ATOM 812 N N . LEU A 1 102 ? -11.105 -0.484 -11.725 1.00 98.06 102 LEU A N 1
ATOM 813 C CA . LEU A 1 102 ? -12.106 -0.047 -10.748 1.00 98.06 102 LEU A CA 1
ATOM 814 C C . LEU A 1 102 ? -11.759 -0.523 -9.332 1.00 98.06 102 LEU A C 1
ATOM 816 O O . LEU A 1 102 ? -11.709 0.297 -8.415 1.00 98.06 102 LEU A O 1
ATOM 820 N N . LEU A 1 103 ? -11.438 -1.810 -9.165 1.00 97.75 103 LEU A N 1
ATOM 821 C CA . LEU A 1 103 ? -10.995 -2.379 -7.885 1.00 97.75 103 LEU A CA 1
ATOM 822 C C . LEU A 1 103 ? -9.650 -1.796 -7.431 1.00 97.75 103 LEU A C 1
ATOM 824 O O . LEU A 1 103 ? -9.439 -1.560 -6.245 1.00 97.75 103 LEU A O 1
ATOM 828 N N . GLY A 1 104 ? -8.761 -1.493 -8.376 1.00 96.94 104 GLY A N 1
ATOM 829 C CA . GLY A 1 104 ? -7.492 -0.811 -8.126 1.00 96.94 104 GLY A CA 1
ATOM 830 C C . GLY A 1 104 ? -7.610 0.665 -7.763 1.00 96.94 104 GLY A C 1
ATOM 831 O O . GLY A 1 104 ? -6.637 1.265 -7.323 1.00 96.94 104 GLY A O 1
ATOM 832 N N . THR A 1 105 ? -8.769 1.286 -7.974 1.00 97.31 105 THR A N 1
ATOM 833 C CA . THR A 1 105 ? -8.929 2.732 -7.792 1.00 97.31 105 THR A CA 1
ATOM 834 C C . THR A 1 105 ? -9.837 3.043 -6.616 1.00 97.31 105 THR A C 1
ATOM 836 O O . THR A 1 105 ? -9.406 3.713 -5.680 1.00 97.31 105 THR A O 1
ATOM 839 N N . LEU A 1 106 ? -11.078 2.550 -6.654 1.00 96.88 106 LEU A N 1
ATOM 840 C CA . LEU A 1 106 ? -12.128 2.983 -5.733 1.00 96.88 106 LEU A CA 1
ATOM 841 C C . LEU A 1 106 ? -11.924 2.423 -4.315 1.00 96.88 106 LEU A C 1
ATOM 843 O O . LEU A 1 106 ? -11.777 3.226 -3.396 1.00 96.88 106 LEU A O 1
ATOM 847 N N . PRO A 1 107 ? -11.863 1.092 -4.099 1.00 96.94 107 PRO A N 1
ATOM 848 C CA . PRO A 1 107 ? -11.699 0.536 -2.758 1.00 96.94 107 PRO A CA 1
ATOM 849 C C . PRO A 1 107 ? -10.234 0.383 -2.337 1.00 96.94 107 PRO A C 1
ATOM 851 O O . PRO A 1 107 ? -9.969 -0.059 -1.227 1.00 96.94 107 PRO A O 1
ATOM 854 N N . THR A 1 108 ? -9.264 0.685 -3.206 1.00 97.31 108 THR A N 1
ATOM 855 C CA . THR A 1 108 ? -7.847 0.505 -2.863 1.00 97.31 108 THR A CA 1
ATOM 856 C C . THR A 1 108 ? -7.061 1.798 -2.907 1.00 97.31 108 THR A C 1
ATOM 858 O O . THR A 1 108 ? -6.613 2.227 -1.856 1.00 97.31 108 THR A O 1
ATOM 861 N N . ALA A 1 109 ? -6.927 2.476 -4.048 1.00 95.38 109 ALA A N 1
ATOM 862 C CA . ALA A 1 109 ? -6.130 3.703 -4.109 1.00 95.38 109 ALA A CA 1
ATOM 863 C C . ALA A 1 109 ? -6.676 4.840 -3.226 1.00 95.38 109 ALA A C 1
ATOM 865 O O . ALA A 1 109 ? -5.931 5.411 -2.429 1.00 95.38 109 ALA A O 1
ATOM 866 N N . TRP A 1 110 ? -7.960 5.185 -3.351 1.00 94.81 110 TRP A N 1
ATOM 867 C CA . TRP A 1 110 ? -8.518 6.367 -2.680 1.00 94.81 110 TRP A CA 1
ATOM 868 C C . TRP A 1 110 ? -8.494 6.316 -1.143 1.00 94.81 110 TRP A C 1
ATOM 870 O O . TRP A 1 110 ? -8.084 7.315 -0.550 1.00 94.81 110 TRP A O 1
ATOM 880 N N . PRO A 1 111 ? -8.856 5.201 -0.476 1.00 92.56 111 PRO A N 1
ATOM 881 C CA . PRO A 1 111 ? -8.856 5.111 0.988 1.00 92.56 111 PRO A CA 1
ATOM 882 C C . PRO A 1 111 ? -7.489 5.336 1.638 1.00 92.56 111 PRO A C 1
ATOM 884 O O . PRO A 1 111 ? -7.420 5.763 2.786 1.00 92.56 111 PRO A O 1
ATOM 887 N N . ILE A 1 112 ? -6.403 5.059 0.913 1.00 90.38 112 ILE A N 1
ATOM 888 C CA . ILE A 1 112 ? -5.022 5.296 1.365 1.00 90.38 112 ILE A CA 1
ATOM 889 C C . ILE A 1 112 ? -4.405 6.542 0.708 1.00 90.38 112 ILE A C 1
ATOM 891 O O . ILE A 1 112 ? -3.182 6.680 0.643 1.00 90.38 112 ILE A O 1
ATOM 895 N N . PHE A 1 113 ? -5.255 7.448 0.212 1.00 89.94 113 PHE A N 1
ATOM 896 C CA . PHE A 1 113 ? -4.895 8.740 -0.380 1.00 89.94 113 PHE A CA 1
ATOM 897 C C . PHE A 1 113 ? -3.950 8.640 -1.587 1.00 89.94 113 PHE A C 1
ATOM 899 O O . PHE A 1 113 ? -3.105 9.507 -1.822 1.00 89.94 113 PHE A O 1
ATOM 906 N N . GLN A 1 114 ? -4.113 7.583 -2.383 1.00 89.69 114 GLN A N 1
ATOM 907 C CA . GLN A 1 114 ? -3.374 7.342 -3.617 1.00 89.69 114 GLN A CA 1
ATOM 908 C C . GLN A 1 114 ? -4.245 7.552 -4.852 1.00 89.69 114 GLN A C 1
ATOM 910 O O . GLN A 1 114 ? -5.471 7.449 -4.826 1.00 89.69 114 GLN A O 1
ATOM 915 N N . ARG A 1 115 ? -3.584 7.786 -5.986 1.00 91.38 115 ARG A N 1
ATOM 916 C CA . ARG A 1 115 ? -4.196 7.699 -7.315 1.00 91.38 115 ARG A CA 1
ATOM 917 C C . ARG A 1 115 ? -3.582 6.525 -8.060 1.00 91.38 115 ARG A C 1
ATOM 919 O O . ARG A 1 115 ? -2.361 6.457 -8.164 1.00 91.38 115 ARG A O 1
ATOM 926 N N . HIS A 1 116 ? -4.424 5.654 -8.615 1.00 93.94 116 HIS A N 1
ATOM 927 C CA . HIS A 1 116 ? -3.986 4.446 -9.326 1.00 93.94 116 HIS A CA 1
ATOM 928 C C . HIS A 1 116 ? -2.968 4.750 -10.430 1.00 93.94 116 HIS A C 1
ATOM 930 O O . HIS A 1 116 ? -1.868 4.209 -10.412 1.00 93.94 116 HIS A O 1
ATOM 936 N N . PHE A 1 117 ? -3.286 5.686 -11.330 1.00 91.56 117 PHE A N 1
ATOM 937 C CA . PHE A 1 117 ? -2.402 6.033 -12.447 1.00 91.56 117 PHE A CA 1
ATOM 938 C C . PHE A 1 117 ? -1.058 6.615 -11.989 1.00 91.56 117 PHE A C 1
ATOM 940 O O . PHE A 1 117 ? -0.015 6.199 -12.475 1.00 91.56 117 PHE A O 1
ATOM 947 N N . ALA A 1 118 ? -1.071 7.537 -11.022 1.00 88.56 118 ALA A N 1
ATOM 948 C CA . ALA A 1 118 ? 0.162 8.135 -10.510 1.00 88.56 118 ALA A CA 1
ATOM 949 C C . ALA A 1 118 ? 1.048 7.098 -9.809 1.00 88.56 118 ALA A C 1
ATOM 951 O O . ALA A 1 118 ? 2.264 7.118 -9.967 1.00 88.56 118 ALA A O 1
ATOM 952 N N . TYR A 1 119 ? 0.430 6.173 -9.069 1.00 90.88 119 TYR A N 1
ATOM 953 C CA . TYR A 1 119 ? 1.141 5.053 -8.471 1.00 90.88 119 TYR A CA 1
ATOM 954 C C . TYR A 1 119 ? 1.737 4.129 -9.535 1.00 90.88 119 TYR A C 1
ATOM 956 O O . TYR A 1 119 ? 2.910 3.781 -9.445 1.00 90.88 119 TYR A O 1
ATOM 964 N N . LYS A 1 120 ? 0.961 3.781 -10.567 1.00 93.38 120 LYS A N 1
ATOM 965 C CA . LYS A 1 120 ? 1.425 2.960 -11.688 1.00 93.38 120 LYS A CA 1
ATOM 966 C C . LYS A 1 120 ? 2.613 3.595 -12.408 1.00 93.38 120 LYS A C 1
ATOM 968 O O . LYS A 1 120 ? 3.575 2.892 -12.686 1.00 93.38 120 LYS A O 1
ATOM 973 N N . GLU A 1 121 ? 2.576 4.900 -12.652 1.00 89.56 121 GLU A N 1
ATOM 974 C CA . GLU A 1 121 ? 3.687 5.621 -13.276 1.00 89.56 121 GLU A CA 1
ATOM 975 C C . GLU A 1 121 ? 4.957 5.539 -12.424 1.00 89.56 121 GLU A C 1
ATOM 977 O O . GLU A 1 121 ? 5.964 4.988 -12.866 1.00 89.56 121 GLU A O 1
ATOM 982 N N . SER A 1 122 ? 4.891 5.978 -11.162 1.00 84.31 122 SER A N 1
ATOM 983 C CA . SER A 1 122 ? 6.072 5.984 -10.291 1.00 84.31 122 SER A CA 1
ATOM 984 C C . SER A 1 122 ? 6.614 4.580 -10.008 1.00 84.31 122 SER A C 1
ATOM 986 O O . SER A 1 122 ? 7.822 4.384 -9.928 1.00 84.31 122 SER A O 1
ATOM 988 N N . HIS A 1 123 ? 5.729 3.592 -9.850 1.00 91.00 123 HIS A N 1
ATOM 989 C CA . HIS A 1 123 ? 6.099 2.248 -9.404 1.00 91.00 123 HIS A CA 1
ATOM 990 C C . HIS A 1 123 ? 6.432 1.312 -10.571 1.00 91.00 123 HIS A C 1
ATOM 992 O O . HIS A 1 123 ? 7.497 0.705 -10.624 1.00 91.00 123 HIS A O 1
ATOM 998 N N . VAL A 1 124 ? 5.525 1.189 -11.540 1.00 91.69 124 VAL A N 1
ATOM 999 C CA . VAL A 1 124 ? 5.664 0.225 -12.643 1.00 91.69 124 VAL A CA 1
ATOM 1000 C C . VAL A 1 124 ? 6.554 0.773 -13.755 1.00 91.69 124 VAL A C 1
ATOM 1002 O O . VAL A 1 124 ? 7.315 0.008 -14.342 1.00 91.69 124 VAL A O 1
ATOM 1005 N N . HIS A 1 125 ? 6.466 2.070 -14.060 1.00 88.12 125 HIS A N 1
ATOM 1006 C CA . HIS A 1 125 ? 7.191 2.666 -15.186 1.00 88.12 125 HIS A CA 1
ATOM 1007 C C . HIS A 1 125 ? 8.534 3.290 -14.789 1.00 88.12 125 HIS A C 1
ATOM 1009 O O . HIS A 1 125 ? 9.450 3.285 -15.610 1.00 88.12 125 HIS A O 1
ATOM 1015 N N . SER A 1 126 ? 8.690 3.767 -13.549 1.00 85.12 126 SER A N 1
ATOM 1016 C CA . SER A 1 126 ? 9.961 4.334 -13.067 1.00 85.12 126 SER A CA 1
ATOM 1017 C C . SER A 1 126 ? 10.739 3.391 -12.142 1.00 85.12 126 SER A C 1
ATOM 1019 O O . SER A 1 126 ? 11.893 3.095 -12.419 1.00 85.12 126 SER A O 1
ATOM 1021 N N . HIS A 1 127 ? 10.139 2.866 -11.073 1.00 86.69 127 HIS A N 1
ATOM 1022 C CA . HIS A 1 127 ? 10.887 2.059 -10.100 1.00 86.69 127 HIS A CA 1
ATOM 1023 C C . HIS A 1 127 ? 11.357 0.704 -10.667 1.00 86.69 127 HIS A C 1
ATOM 1025 O O . HIS A 1 127 ? 12.558 0.477 -10.804 1.00 86.69 127 HIS A O 1
ATOM 1031 N N . HIS A 1 128 ? 10.439 -0.185 -11.068 1.00 90.12 128 HIS A N 1
ATOM 1032 C CA . HIS A 1 128 ? 10.792 -1.549 -11.516 1.00 90.12 128 HIS A CA 1
ATOM 1033 C C . HIS A 1 128 ? 11.826 -1.618 -12.661 1.00 90.12 128 HIS A C 1
ATOM 1035 O O . HIS A 1 128 ? 12.744 -2.437 -12.577 1.00 90.12 128 HIS A O 1
ATOM 1041 N N . PRO A 1 129 ? 11.742 -0.794 -13.725 1.00 87.38 129 PRO A N 1
ATOM 1042 C CA . PRO A 1 129 ? 12.708 -0.846 -14.826 1.00 87.38 129 PRO A CA 1
ATOM 1043 C C . PRO A 1 129 ? 14.102 -0.325 -14.459 1.00 87.38 129 PRO A C 1
ATOM 1045 O O . PRO A 1 129 ? 15.080 -0.688 -15.115 1.00 87.38 129 PRO A O 1
ATOM 1048 N N . PHE A 1 130 ? 14.199 0.528 -13.435 1.00 83.00 130 PHE A N 1
ATOM 1049 C CA . PHE A 1 130 ? 15.437 1.196 -13.031 1.00 83.00 130 PHE A CA 1
ATOM 1050 C C . PHE A 1 130 ? 15.922 0.778 -11.637 1.00 83.00 130 PHE A C 1
ATOM 1052 O O . PHE A 1 130 ? 16.783 1.448 -11.074 1.00 83.00 130 PHE A O 1
ATOM 1059 N N . LEU A 1 131 ? 15.440 -0.352 -11.111 1.00 82.00 131 LEU A N 1
ATOM 1060 C CA . LEU A 1 131 ? 15.847 -0.905 -9.817 1.00 82.00 131 LEU A CA 1
ATOM 1061 C C . LEU A 1 131 ? 17.368 -0.850 -9.606 1.00 82.00 131 LEU A C 1
ATOM 1063 O O . LEU A 1 131 ? 18.153 -1.332 -10.428 1.00 82.00 131 LEU A O 1
ATOM 1067 N N . GLY A 1 132 ? 17.784 -0.264 -8.482 1.00 77.44 132 GLY A N 1
ATOM 1068 C CA . GLY A 1 132 ? 19.201 -0.130 -8.123 1.00 77.44 132 GLY A CA 1
ATOM 1069 C C . GLY A 1 132 ? 19.907 1.092 -8.728 1.00 77.44 132 GLY A C 1
ATOM 1070 O O . GLY A 1 132 ? 21.088 1.306 -8.452 1.00 77.44 132 GLY A O 1
ATOM 1071 N N . ARG A 1 133 ? 19.214 1.918 -9.523 1.00 77.31 133 ARG A N 1
ATOM 1072 C CA . ARG A 1 133 ? 19.760 3.142 -10.125 1.00 77.31 133 ARG A CA 1
ATOM 1073 C C . ARG A 1 133 ? 19.271 4.395 -9.403 1.00 77.31 133 ARG A C 1
ATOM 1075 O O . ARG A 1 133 ? 18.195 4.896 -9.697 1.00 77.31 133 ARG A O 1
ATOM 1082 N N . ALA A 1 134 ? 20.080 4.950 -8.503 1.00 74.62 134 ALA A N 1
ATOM 1083 C CA . ALA A 1 134 ? 19.698 6.133 -7.719 1.00 74.62 134 ALA A CA 1
ATOM 1084 C C . ALA A 1 134 ? 19.399 7.395 -8.560 1.00 74.62 134 ALA A C 1
ATOM 1086 O O . ALA A 1 134 ? 18.779 8.321 -8.057 1.00 74.62 134 ALA A O 1
ATOM 1087 N N . ASP A 1 135 ? 19.837 7.448 -9.823 1.00 76.31 135 ASP A N 1
ATOM 1088 C CA . ASP A 1 135 ? 19.558 8.544 -10.760 1.00 76.31 135 ASP A CA 1
ATOM 1089 C C . ASP A 1 135 ? 18.189 8.444 -11.456 1.00 76.31 135 ASP A C 1
ATOM 1091 O O . ASP A 1 135 ? 17.760 9.408 -12.087 1.00 76.31 135 ASP A O 1
ATOM 1095 N N . ALA A 1 136 ? 17.529 7.285 -11.391 1.00 77.25 136 ALA A N 1
ATOM 1096 C CA . ALA A 1 136 ? 16.306 7.003 -12.150 1.00 77.25 136 ALA A CA 1
ATOM 1097 C C . ALA A 1 136 ? 15.218 6.264 -11.348 1.00 77.25 136 ALA A C 1
ATOM 1099 O O . ALA A 1 136 ? 14.061 6.252 -11.766 1.00 77.25 136 ALA A O 1
ATOM 1100 N N . ASP A 1 137 ? 15.571 5.662 -10.213 1.00 83.69 137 ASP A N 1
ATOM 1101 C CA . ASP A 1 137 ? 14.661 4.997 -9.286 1.00 83.69 137 ASP A CA 1
ATOM 1102 C C . ASP A 1 137 ? 14.278 5.963 -8.145 1.00 83.69 137 ASP A C 1
ATOM 1104 O O . ASP A 1 137 ? 15.084 6.189 -7.232 1.00 83.69 137 ASP A O 1
ATOM 1108 N N . PRO A 1 138 ? 13.056 6.533 -8.169 1.00 80.62 138 PRO A N 1
ATOM 1109 C CA . PRO A 1 138 ? 12.631 7.530 -7.188 1.00 80.62 138 PRO A CA 1
ATOM 1110 C C . PRO A 1 138 ? 12.502 6.962 -5.768 1.00 80.62 138 PRO A C 1
ATOM 1112 O O . PRO A 1 138 ? 12.674 7.699 -4.794 1.00 80.62 138 PRO A O 1
ATOM 1115 N N . ASP A 1 139 ? 12.213 5.664 -5.631 1.00 83.56 139 ASP A N 1
ATOM 1116 C CA . ASP A 1 139 ? 12.086 5.016 -4.324 1.00 83.56 139 ASP A CA 1
ATOM 1117 C C . ASP A 1 139 ? 13.472 4.782 -3.712 1.00 83.56 139 ASP A C 1
ATOM 1119 O O . ASP A 1 139 ? 13.678 5.006 -2.516 1.00 83.56 139 ASP A O 1
ATOM 1123 N N . LEU A 1 140 ? 14.453 4.407 -4.537 1.00 82.88 140 LEU A N 1
ATOM 1124 C CA . LEU A 1 140 ? 15.839 4.276 -4.101 1.00 82.88 140 LEU A CA 1
ATOM 1125 C C . LEU A 1 140 ? 16.445 5.627 -3.706 1.00 82.88 140 LEU A C 1
ATOM 1127 O O . LEU A 1 140 ? 17.064 5.719 -2.646 1.00 82.88 140 LEU A O 1
ATOM 1131 N N . GLU A 1 141 ? 16.231 6.676 -4.506 1.00 82.62 141 GLU A N 1
ATOM 1132 C CA . GLU A 1 141 ? 16.646 8.044 -4.166 1.00 82.62 141 GLU A CA 1
ATOM 1133 C C . GLU A 1 141 ? 16.081 8.464 -2.798 1.00 82.62 141 GLU A C 1
ATOM 1135 O O . GLU A 1 141 ? 16.812 8.966 -1.938 1.00 82.62 141 GLU A O 1
ATOM 1140 N N . PHE A 1 142 ? 14.796 8.188 -2.555 1.00 82.56 142 PHE A N 1
ATOM 1141 C CA . PHE A 1 142 ? 14.147 8.478 -1.280 1.00 82.56 142 PHE A CA 1
ATOM 1142 C C . PHE A 1 142 ? 14.767 7.699 -0.113 1.00 82.56 142 PHE A C 1
ATOM 1144 O O . PHE A 1 142 ? 15.099 8.295 0.911 1.00 82.56 142 PHE A O 1
ATOM 1151 N N . PHE A 1 143 ? 14.982 6.387 -0.247 1.00 83.19 143 PHE A N 1
ATOM 1152 C CA . PHE A 1 143 ? 15.589 5.591 0.826 1.00 83.19 143 PHE A CA 1
ATOM 1153 C C . PHE A 1 143 ? 17.029 6.005 1.148 1.00 83.19 143 PHE A C 1
ATOM 1155 O O . PHE A 1 143 ? 17.440 5.949 2.313 1.00 83.19 143 PHE A O 1
ATOM 1162 N N . ILE A 1 144 ? 17.786 6.463 0.149 1.00 81.81 144 ILE A N 1
ATOM 1163 C CA . ILE A 1 144 ? 19.109 7.066 0.350 1.00 81.81 144 ILE A CA 1
ATOM 1164 C C . ILE A 1 144 ? 18.989 8.358 1.148 1.00 81.81 144 ILE A C 1
ATOM 1166 O O . ILE A 1 144 ? 19.684 8.516 2.151 1.00 81.81 144 ILE A O 1
ATOM 1170 N N . ALA A 1 145 ? 18.099 9.262 0.729 1.00 81.81 145 ALA A N 1
ATOM 1171 C CA . ALA A 1 145 ? 17.885 10.543 1.394 1.00 81.81 145 ALA A CA 1
ATOM 1172 C C . ALA A 1 145 ? 17.437 10.369 2.857 1.00 81.81 145 ALA A C 1
ATOM 1174 O O . ALA A 1 145 ? 17.849 11.128 3.733 1.00 81.81 145 ALA A O 1
ATOM 1175 N N . GLU A 1 146 ? 16.654 9.326 3.141 1.00 79.19 146 GLU A N 1
ATOM 1176 C CA . GLU A 1 146 ? 16.227 8.963 4.496 1.00 79.19 146 GLU A CA 1
ATOM 1177 C C . GLU A 1 146 ? 17.322 8.269 5.329 1.00 79.19 146 GLU A C 1
ATOM 1179 O O . GLU A 1 146 ? 17.169 8.090 6.541 1.00 79.19 146 GLU A O 1
ATOM 1184 N N . GLY A 1 147 ? 18.452 7.913 4.711 1.00 78.19 147 GLY A N 1
ATOM 1185 C CA . GLY A 1 147 ? 19.604 7.310 5.376 1.00 78.19 147 GLY A CA 1
ATOM 1186 C C . GLY A 1 147 ? 19.442 5.821 5.687 1.00 78.19 147 GLY A C 1
ATOM 1187 O O . GLY A 1 147 ? 20.182 5.305 6.525 1.00 78.19 147 GLY A O 1
ATOM 1188 N N . VAL A 1 148 ? 18.514 5.120 5.023 1.00 80.06 148 VAL A N 1
ATOM 1189 C CA . VAL A 1 148 ? 18.253 3.681 5.239 1.00 80.06 148 VAL A CA 1
ATOM 1190 C C . VAL A 1 148 ? 19.494 2.837 4.945 1.00 80.06 148 VAL A C 1
ATOM 1192 O O . VAL A 1 148 ? 19.803 1.904 5.679 1.00 80.06 148 VAL A O 1
ATOM 1195 N N . PHE A 1 149 ? 20.246 3.211 3.910 1.00 76.19 149 PHE A N 1
ATOM 1196 C CA . PHE A 1 149 ? 21.465 2.518 3.485 1.00 76.19 149 PHE A CA 1
ATOM 1197 C C . PHE A 1 149 ? 22.746 3.067 4.128 1.00 76.19 149 PHE A C 1
ATOM 1199 O O . PHE A 1 149 ? 23.843 2.753 3.673 1.00 76.19 149 PHE A O 1
ATOM 1206 N N . THR A 1 150 ? 22.636 3.896 5.173 1.00 73.19 150 THR A N 1
ATOM 1207 C CA . THR A 1 150 ? 23.809 4.368 5.924 1.00 73.19 150 THR A CA 1
ATOM 1208 C C . THR A 1 150 ? 24.060 3.440 7.117 1.00 73.19 150 THR A C 1
ATOM 1210 O O . THR A 1 150 ? 23.259 3.441 8.055 1.00 73.19 150 THR A O 1
ATOM 1213 N N . PRO A 1 151 ? 25.130 2.620 7.110 1.00 65.12 151 PRO A N 1
ATOM 1214 C CA . PRO A 1 151 ? 25.392 1.695 8.205 1.00 65.12 151 PRO A CA 1
ATOM 1215 C C . PRO A 1 151 ? 25.652 2.476 9.498 1.00 65.12 151 PRO A C 1
ATOM 1217 O O . PRO A 1 151 ? 26.588 3.269 9.593 1.00 65.12 151 PRO A O 1
ATOM 1220 N N . ARG A 1 152 ? 24.798 2.261 10.502 1.00 68.94 152 ARG A N 1
ATOM 1221 C CA . ARG A 1 152 ? 24.930 2.819 11.852 1.00 68.94 152 ARG A CA 1
ATOM 1222 C C . ARG A 1 152 ? 24.705 1.703 12.865 1.00 68.94 152 ARG A C 1
ATOM 1224 O O . ARG A 1 152 ? 23.664 1.060 12.843 1.00 68.94 152 ARG A O 1
ATOM 1231 N N . ALA A 1 153 ? 25.679 1.483 13.742 1.00 71.88 153 ALA A N 1
ATOM 1232 C CA . ALA A 1 153 ? 25.619 0.463 14.793 1.00 71.88 153 ALA A CA 1
ATOM 1233 C C . ALA A 1 153 ? 25.248 1.044 16.172 1.00 71.88 153 ALA A C 1
ATOM 1235 O O . ALA A 1 153 ? 25.345 0.361 17.189 1.00 71.88 153 ALA A O 1
ATOM 1236 N N . ASP A 1 154 ? 24.865 2.319 16.237 1.00 80.75 154 ASP A N 1
ATOM 1237 C CA . ASP A 1 154 ? 24.607 3.014 17.491 1.00 80.75 154 ASP A CA 1
ATOM 1238 C C . ASP A 1 154 ? 23.128 2.956 17.905 1.00 80.75 154 ASP A C 1
ATOM 1240 O O . ASP A 1 154 ? 22.224 2.703 17.111 1.00 80.75 154 ASP A O 1
ATOM 1244 N N . ARG A 1 155 ? 22.849 3.255 19.181 1.00 82.00 155 ARG A N 1
ATOM 1245 C CA . ARG A 1 155 ? 21.470 3.335 19.704 1.00 82.00 155 ARG A CA 1
ATOM 1246 C C . ARG A 1 155 ? 20.612 4.359 18.952 1.00 82.00 155 ARG A C 1
ATOM 1248 O O . ARG A 1 155 ? 19.386 4.251 18.964 1.00 82.00 155 ARG A O 1
ATOM 1255 N N . SER A 1 156 ? 21.235 5.339 18.290 1.00 78.56 156 SER A N 1
ATOM 1256 C CA . SER A 1 156 ? 20.515 6.325 17.483 1.00 78.56 156 SER A CA 1
ATOM 1257 C C . SER A 1 156 ? 19.885 5.718 16.226 1.00 78.56 156 SER A C 1
ATOM 1259 O O . SER A 1 156 ? 18.863 6.236 15.774 1.00 78.56 156 SER A O 1
ATOM 1261 N N . PHE A 1 157 ? 20.405 4.595 15.714 1.00 80.75 157 PHE A N 1
ATOM 1262 C CA . PHE A 1 157 ? 19.780 3.828 14.636 1.00 80.75 157 PHE A CA 1
ATOM 1263 C C . PHE A 1 157 ? 18.370 3.364 15.017 1.00 80.75 157 PHE A C 1
ATOM 1265 O O . PHE A 1 157 ? 17.407 3.707 14.334 1.00 80.75 157 PHE A O 1
ATOM 1272 N N . VAL A 1 158 ? 18.226 2.664 16.150 1.00 82.94 158 VAL A N 1
ATOM 1273 C CA . VAL A 1 158 ? 16.928 2.160 16.637 1.00 82.94 158 VAL A CA 1
ATOM 1274 C C . VAL A 1 158 ? 15.946 3.311 16.841 1.00 82.94 158 VAL A C 1
ATOM 1276 O O . VAL A 1 158 ? 14.802 3.253 16.392 1.00 82.94 158 VAL A O 1
ATOM 1279 N N . TRP A 1 159 ? 16.403 4.403 17.454 1.00 83.62 159 TRP A N 1
ATOM 1280 C CA . TRP A 1 159 ? 15.562 5.577 17.651 1.00 83.62 159 TRP A CA 1
ATOM 1281 C C . TRP A 1 159 ? 15.096 6.197 16.334 1.00 83.62 159 TRP A C 1
ATOM 1283 O O . TRP A 1 159 ? 13.914 6.490 16.218 1.00 83.62 159 TRP A O 1
ATOM 1293 N N . LYS A 1 160 ? 15.977 6.375 15.341 1.00 80.12 160 LYS A N 1
ATOM 1294 C CA . LYS A 1 160 ? 15.668 7.073 14.078 1.00 80.12 160 LYS A CA 1
ATOM 1295 C C . LYS A 1 160 ? 14.936 6.221 13.043 1.00 80.12 160 LYS A C 1
ATOM 1297 O O . LYS A 1 160 ? 14.149 6.784 12.285 1.00 80.12 160 LYS A O 1
ATOM 1302 N N . LEU A 1 161 ? 15.199 4.914 12.989 1.00 80.44 161 LEU A N 1
ATOM 1303 C CA . LEU A 1 161 ? 14.638 4.006 11.980 1.00 80.44 161 LEU A CA 1
ATOM 1304 C C . LEU A 1 161 ? 13.485 3.136 12.492 1.00 80.44 161 LEU A C 1
ATOM 1306 O O . LEU A 1 161 ? 12.735 2.617 11.673 1.00 80.44 161 LEU A O 1
ATOM 1310 N N . ILE A 1 162 ? 13.320 2.988 13.810 1.00 82.25 162 ILE A N 1
ATOM 1311 C CA . ILE A 1 162 ? 12.257 2.156 14.391 1.00 82.25 162 ILE A CA 1
ATOM 1312 C C . ILE A 1 162 ? 11.300 3.017 15.217 1.00 82.25 162 ILE A C 1
ATOM 1314 O O . ILE A 1 162 ? 10.133 3.153 14.859 1.00 82.25 162 ILE A O 1
ATOM 1318 N N . ILE A 1 163 ? 11.780 3.662 16.284 1.00 85.25 163 ILE A N 1
ATOM 1319 C CA . ILE A 1 163 ? 10.894 4.346 17.244 1.00 85.25 163 ILE A CA 1
ATOM 1320 C C . ILE A 1 163 ? 10.274 5.624 16.664 1.00 85.25 163 ILE A C 1
ATOM 1322 O O . ILE A 1 163 ? 9.064 5.824 16.728 1.00 85.25 163 ILE A O 1
ATOM 1326 N N . LEU A 1 164 ? 11.087 6.492 16.062 1.00 83.12 164 LEU A N 1
ATOM 1327 C CA . LEU A 1 164 ? 10.634 7.747 15.459 1.00 83.12 164 LEU A CA 1
ATOM 1328 C C . LEU A 1 164 ? 9.603 7.522 14.335 1.00 83.12 164 LEU A C 1
ATOM 1330 O O . LEU A 1 164 ? 8.610 8.254 14.301 1.00 83.12 164 LEU A O 1
ATOM 1334 N N . PRO A 1 165 ? 9.783 6.558 13.412 1.00 81.69 165 PRO A N 1
ATOM 1335 C CA . PRO A 1 165 ? 8.763 6.229 12.419 1.00 81.69 165 PRO A CA 1
ATOM 1336 C C . PRO A 1 165 ? 7.480 5.659 13.028 1.00 81.69 165 PRO A C 1
ATOM 1338 O O . PRO A 1 165 ? 6.403 6.038 12.577 1.00 81.69 165 PRO A O 1
ATOM 1341 N N . LEU A 1 166 ? 7.571 4.826 14.073 1.00 81.81 166 LEU A N 1
ATOM 1342 C CA . LEU A 1 166 ? 6.397 4.324 14.804 1.00 81.81 166 LEU A CA 1
ATOM 1343 C C . LEU A 1 166 ? 5.584 5.456 15.448 1.00 81.81 166 LEU A C 1
ATOM 1345 O O . LEU A 1 166 ? 4.360 5.396 15.476 1.00 81.81 166 LEU A O 1
ATOM 1349 N N . LEU A 1 167 ? 6.253 6.519 15.898 1.00 83.38 167 LEU A N 1
ATOM 1350 C CA . LEU A 1 167 ? 5.618 7.745 16.399 1.00 83.38 167 LEU A CA 1
ATOM 1351 C C . LEU A 1 167 ? 5.155 8.696 15.278 1.00 83.38 167 LEU A C 1
ATOM 1353 O O . LEU A 1 167 ? 4.732 9.818 15.549 1.00 83.38 167 LEU A O 1
ATOM 1357 N N . GLY A 1 168 ? 5.253 8.283 14.013 1.00 76.69 168 GLY A N 1
ATOM 1358 C CA . GLY A 1 168 ? 4.772 9.048 12.865 1.00 76.69 168 GLY A CA 1
ATOM 1359 C C . GLY A 1 168 ? 5.685 10.190 12.413 1.00 76.69 168 GLY A C 1
ATOM 1360 O O . GLY A 1 168 ? 5.295 10.975 11.550 1.00 76.69 168 GLY A O 1
ATOM 1361 N N . SER A 1 169 ? 6.918 10.292 12.920 1.00 75.56 169 SER A N 1
ATOM 1362 C CA . SER A 1 169 ? 7.822 11.397 12.543 1.00 75.56 169 SER A CA 1
ATOM 1363 C C . SER A 1 169 ? 8.193 11.390 11.052 1.00 75.56 169 SER A C 1
ATOM 1365 O O . SER A 1 169 ? 8.442 12.438 10.459 1.00 75.56 169 SER A O 1
ATOM 1367 N N . LYS A 1 170 ? 8.183 10.209 10.422 1.00 74.12 170 LYS A N 1
ATOM 1368 C CA . LYS A 1 170 ? 8.419 10.036 8.982 1.00 74.12 170 LYS A CA 1
ATOM 1369 C C . LYS A 1 170 ? 7.149 10.139 8.141 1.00 74.12 170 LYS A C 1
ATOM 1371 O O . LYS A 1 170 ? 7.252 10.263 6.925 1.00 74.12 170 LYS A O 1
ATOM 1376 N N . THR A 1 171 ? 5.966 10.163 8.760 1.00 76.44 171 THR A N 1
ATOM 1377 C CA . THR A 1 171 ? 4.683 10.268 8.051 1.00 76.44 171 THR A CA 1
ATOM 1378 C C . THR A 1 171 ? 4.618 11.550 7.232 1.00 76.44 171 THR A C 1
ATOM 1380 O O . THR A 1 171 ? 4.259 11.508 6.061 1.00 76.44 171 THR A O 1
ATOM 1383 N N . TYR A 1 172 ? 5.044 12.686 7.792 1.00 73.81 172 TYR A N 1
ATOM 1384 C CA . TYR A 1 172 ? 5.057 13.953 7.058 1.00 73.81 172 TYR A CA 1
ATOM 1385 C C . TYR A 1 172 ? 6.051 13.953 5.886 1.00 73.81 172 TYR A C 1
ATOM 1387 O O . TYR A 1 172 ? 5.707 14.382 4.785 1.00 73.81 172 TYR A O 1
ATOM 1395 N N . ALA A 1 173 ? 7.266 13.433 6.093 1.00 74.56 173 ALA A N 1
ATOM 1396 C CA . ALA A 1 173 ? 8.270 13.310 5.034 1.00 74.56 173 ALA A CA 1
ATOM 1397 C C . ALA A 1 173 ? 7.765 12.420 3.887 1.00 74.56 173 ALA A C 1
ATOM 1399 O O . ALA A 1 173 ? 7.875 12.792 2.718 1.00 74.56 173 ALA A O 1
ATOM 1400 N N . TYR A 1 174 ? 7.117 11.302 4.225 1.00 74.12 174 TYR A N 1
ATOM 1401 C CA . TYR A 1 174 ? 6.499 10.404 3.257 1.00 74.12 174 TYR A CA 1
ATOM 1402 C C . TYR A 1 174 ? 5.311 11.047 2.528 1.00 74.12 174 TYR A C 1
ATOM 1404 O O . TYR A 1 174 ? 5.219 10.947 1.310 1.00 74.12 174 TYR A O 1
ATOM 1412 N N . LEU A 1 175 ? 4.429 11.769 3.227 1.00 77.12 175 LEU A N 1
ATOM 1413 C CA . LEU A 1 175 ? 3.333 12.517 2.596 1.00 77.12 175 LEU A CA 1
ATOM 1414 C C . LEU A 1 175 ? 3.862 13.585 1.629 1.00 77.12 175 LEU A C 1
ATOM 1416 O O . LEU A 1 175 ? 3.328 13.745 0.532 1.00 77.12 175 LEU A O 1
ATOM 1420 N N . LYS A 1 176 ? 4.945 14.283 1.994 1.00 75.75 176 LYS A N 1
ATOM 1421 C CA . LYS A 1 176 ? 5.615 15.258 1.124 1.00 75.75 176 LYS A CA 1
ATOM 1422 C C . LYS A 1 176 ? 6.248 14.590 -0.100 1.00 75.75 176 LYS A C 1
ATOM 1424 O O . LYS A 1 176 ? 6.098 15.107 -1.206 1.00 75.75 176 LYS A O 1
ATOM 1429 N N . TYR A 1 177 ? 6.915 13.448 0.080 1.00 74.75 177 TYR A N 1
ATOM 1430 C CA . TYR A 1 177 ? 7.424 12.611 -1.012 1.00 74.75 177 TYR A CA 1
ATOM 1431 C C . TYR A 1 177 ? 6.297 12.214 -1.969 1.00 74.75 177 TYR A C 1
ATOM 1433 O O . TYR A 1 177 ? 6.399 12.411 -3.178 1.00 74.75 177 TYR A O 1
ATOM 1441 N N . LEU A 1 178 ? 5.178 11.747 -1.416 1.00 72.19 178 LEU A N 1
ATOM 1442 C CA . LEU A 1 178 ? 4.002 11.339 -2.165 1.00 72.19 178 LEU A CA 1
ATOM 1443 C C . LEU A 1 178 ? 3.406 12.495 -2.976 1.00 72.19 178 LEU A C 1
ATOM 1445 O O . LEU A 1 178 ? 3.109 12.338 -4.157 1.00 72.19 178 LEU A O 1
ATOM 1449 N N . ALA A 1 179 ? 3.272 13.671 -2.362 1.00 74.94 179 ALA A N 1
ATOM 1450 C CA . ALA A 1 179 ? 2.815 14.876 -3.040 1.00 74.94 179 ALA A CA 1
ATOM 1451 C C . ALA A 1 179 ? 3.754 15.255 -4.195 1.00 74.94 179 ALA A C 1
ATOM 1453 O O . ALA A 1 179 ? 3.306 15.486 -5.318 1.00 74.94 179 ALA A O 1
ATOM 1454 N N . ARG A 1 180 ? 5.067 15.256 -3.946 1.00 72.69 180 ARG A N 1
ATOM 1455 C CA . ARG A 1 180 ? 6.073 15.601 -4.952 1.00 72.69 180 ARG A CA 1
ATOM 1456 C C . ARG A 1 180 ? 6.045 14.620 -6.123 1.00 72.69 180 ARG A C 1
ATOM 1458 O O . ARG A 1 180 ? 5.793 15.022 -7.251 1.00 72.69 180 ARG A O 1
ATOM 1465 N N . ASN A 1 181 ? 6.204 13.332 -5.852 1.00 68.50 181 ASN A N 1
ATOM 1466 C CA . ASN A 1 181 ? 6.416 12.345 -6.904 1.00 68.50 181 ASN A CA 1
ATOM 1467 C C . ASN A 1 181 ? 5.115 11.866 -7.550 1.00 68.50 181 ASN A C 1
ATOM 1469 O O . ASN A 1 181 ? 5.144 11.450 -8.699 1.00 68.50 181 ASN A O 1
ATOM 1473 N N . ARG A 1 182 ? 3.958 11.959 -6.879 1.00 69.31 182 ARG A N 1
ATOM 1474 C CA . ARG A 1 182 ? 2.680 11.470 -7.436 1.00 69.31 182 ARG A CA 1
ATOM 1475 C C . ARG A 1 182 ? 1.746 12.579 -7.920 1.00 69.31 182 ARG A C 1
ATOM 1477 O O . ARG A 1 182 ? 0.981 12.338 -8.850 1.00 69.31 182 ARG A O 1
ATOM 1484 N N . TYR A 1 183 ? 1.814 13.795 -7.366 1.00 62.53 183 TYR A N 1
ATOM 1485 C CA . TYR A 1 183 ? 0.960 14.911 -7.809 1.00 62.53 183 TYR A CA 1
ATOM 1486 C C . TYR A 1 183 ? 1.665 15.897 -8.749 1.00 62.53 183 TYR A C 1
ATOM 1488 O O . TYR A 1 183 ? 1.007 16.417 -9.652 1.00 62.53 183 TYR A O 1
ATOM 1496 N N . GLN A 1 184 ? 2.981 16.126 -8.631 1.00 61.31 184 GLN A N 1
ATOM 1497 C CA . GLN A 1 184 ? 3.672 17.032 -9.568 1.00 61.31 184 GLN A CA 1
ATOM 1498 C C . GLN A 1 184 ? 3.737 16.457 -10.985 1.00 61.31 184 GLN A C 1
ATOM 1500 O O . GLN A 1 184 ? 3.609 17.214 -11.941 1.00 61.31 184 GLN A O 1
ATOM 1505 N N . MET A 1 185 ? 3.821 15.130 -11.142 1.00 59.28 185 MET A N 1
ATOM 1506 C CA . MET A 1 185 ? 3.690 14.491 -12.459 1.00 59.28 185 MET A CA 1
ATOM 1507 C C . MET A 1 185 ? 2.349 14.823 -13.130 1.00 59.28 185 MET A C 1
ATOM 1509 O O . MET A 1 185 ? 2.304 15.072 -14.332 1.00 59.28 185 MET A O 1
ATOM 1513 N N . ILE A 1 186 ? 1.264 14.909 -12.353 1.00 59.34 186 ILE A N 1
ATOM 1514 C CA . ILE A 1 186 ? -0.057 15.285 -12.864 1.00 59.34 186 ILE A CA 1
ATOM 1515 C C . ILE A 1 186 ? -0.061 16.754 -13.286 1.00 59.34 186 ILE A C 1
ATOM 1517 O O . ILE A 1 186 ? -0.453 17.042 -14.412 1.00 59.34 186 ILE A O 1
ATOM 1521 N N . LEU A 1 187 ? 0.408 17.667 -12.431 1.00 61.22 187 LEU A N 1
ATOM 1522 C CA . LEU A 1 187 ? 0.492 19.098 -12.756 1.00 61.22 187 LEU A CA 1
ATOM 1523 C C . LEU A 1 187 ? 1.329 19.344 -14.017 1.00 61.22 187 LEU A C 1
ATOM 1525 O O . LEU A 1 187 ? 0.899 20.075 -14.905 1.00 61.22 187 LEU A O 1
ATOM 1529 N N . ASN A 1 188 ? 2.463 18.657 -14.142 1.00 62.84 188 ASN A N 1
ATOM 1530 C CA . ASN A 1 188 ? 3.320 18.738 -15.320 1.00 62.84 188 ASN A CA 1
ATOM 1531 C C . ASN A 1 188 ? 2.633 18.148 -16.564 1.00 62.84 188 ASN A C 1
ATOM 1533 O O . ASN A 1 188 ? 2.738 18.719 -17.645 1.00 62.84 188 ASN A O 1
ATOM 1537 N N . SER A 1 189 ? 1.877 17.050 -16.427 1.00 60.50 189 SER A N 1
ATOM 1538 C CA . SER A 1 189 ? 1.112 16.458 -17.538 1.00 60.50 189 SER A CA 1
ATOM 1539 C C . SER A 1 189 ? -0.070 17.325 -17.994 1.00 60.50 189 SER A C 1
ATOM 1541 O O . SER A 1 189 ? -0.380 17.363 -19.185 1.00 60.50 189 SER A O 1
ATOM 1543 N N . LEU A 1 190 ? -0.716 18.042 -17.068 1.00 62.09 190 LEU A N 1
ATOM 1544 C CA . LEU A 1 190 ? -1.801 18.979 -17.359 1.00 62.09 190 LEU A CA 1
ATOM 1545 C C . LEU A 1 190 ? -1.247 20.247 -18.018 1.00 62.09 190 LEU A C 1
ATOM 1547 O O . LEU A 1 190 ? -1.738 20.642 -19.069 1.00 62.09 190 LEU A O 1
ATOM 1551 N N . SER A 1 191 ? -0.156 20.798 -17.482 1.00 62.31 191 SER A N 1
ATOM 1552 C CA . SER A 1 191 ? 0.548 21.946 -18.064 1.00 62.31 191 SER A CA 1
ATOM 1553 C C . SER A 1 191 ? 1.134 21.632 -19.452 1.00 62.31 191 SER A C 1
ATOM 1555 O O . SER A 1 191 ? 1.048 22.449 -20.366 1.00 62.31 191 SER A O 1
ATOM 1557 N N . GLY A 1 192 ? 1.651 20.415 -19.662 1.00 56.47 192 GLY A N 1
ATOM 1558 C CA . GLY A 1 192 ? 2.137 19.938 -20.963 1.00 56.47 192 GLY A CA 1
ATOM 1559 C C . GLY A 1 192 ? 1.028 19.688 -21.996 1.00 56.47 192 GLY A C 1
ATOM 1560 O O . GLY A 1 192 ? 1.233 19.865 -23.200 1.00 56.47 192 GLY A O 1
ATOM 1561 N N . LYS A 1 193 ? -0.176 19.307 -21.549 1.00 56.00 193 LYS A N 1
ATOM 1562 C CA . LYS A 1 193 ? -1.362 19.243 -22.417 1.00 56.00 193 LYS A CA 1
ATOM 1563 C C . LYS A 1 193 ? -1.874 20.632 -22.785 1.00 56.00 193 LYS A C 1
ATOM 1565 O O . LYS A 1 193 ? -2.240 20.834 -23.935 1.00 56.00 193 LYS A O 1
ATOM 1570 N N . GLU A 1 194 ? -1.854 21.596 -21.870 1.00 53.09 194 GLU A N 1
ATOM 1571 C CA . GLU A 1 194 ? -2.231 22.980 -22.184 1.00 53.09 194 GLU A CA 1
ATOM 1572 C C . GLU A 1 194 ? -1.258 23.642 -23.167 1.00 53.09 194 GLU A C 1
ATOM 1574 O O . GLU A 1 194 ? -1.700 24.310 -24.100 1.00 53.09 194 GLU A O 1
ATOM 1579 N N . SER A 1 195 ? 0.050 23.394 -23.042 1.00 51.31 195 SER A N 1
ATOM 1580 C CA . SER A 1 195 ? 1.041 23.929 -23.985 1.00 51.31 195 SER A CA 1
ATOM 1581 C C . SER A 1 195 ? 0.952 23.286 -25.375 1.00 51.31 195 SER A C 1
ATOM 1583 O O . SER A 1 195 ? 1.020 23.988 -26.381 1.00 51.31 195 SER A O 1
ATOM 1585 N N . SER A 1 196 ? 0.717 21.973 -25.468 1.00 53.19 196 SER A N 1
ATOM 1586 C CA . SER A 1 196 ? 0.526 21.284 -26.758 1.00 53.19 196 SER A CA 1
ATOM 1587 C C . SER A 1 196 ? -0.816 21.609 -27.432 1.00 53.19 196 SER A C 1
ATOM 1589 O O . SER A 1 196 ? -0.868 21.737 -28.657 1.00 53.19 196 SER A O 1
ATOM 1591 N N . VAL A 1 197 ? -1.885 21.822 -26.656 1.00 53.44 197 VAL A N 1
ATOM 1592 C CA . VAL A 1 197 ? -3.183 22.308 -27.158 1.00 53.44 197 VAL A CA 1
ATOM 1593 C C . VAL A 1 197 ? -3.101 23.781 -27.577 1.00 53.44 197 VAL A C 1
ATOM 1595 O O . VAL A 1 197 ? -3.677 24.140 -28.601 1.00 53.44 197 VAL A O 1
ATOM 1598 N N . GLY A 1 198 ? -2.335 24.618 -26.868 1.00 47.91 198 GLY A N 1
ATOM 1599 C CA . GLY A 1 198 ? -2.038 25.997 -27.273 1.00 47.91 198 GLY A CA 1
ATOM 1600 C C . GLY A 1 198 ? -1.299 26.067 -28.612 1.00 47.91 198 GLY A C 1
ATOM 1601 O O . GLY A 1 198 ? -1.716 26.796 -29.508 1.00 47.91 198 GLY A O 1
ATOM 1602 N N . VAL A 1 199 ? -0.293 25.210 -28.808 1.00 50.47 199 VAL A N 1
ATOM 1603 C CA . VAL A 1 199 ? 0.462 25.112 -30.071 1.00 50.47 199 VAL A CA 1
ATOM 1604 C C . VAL A 1 199 ? -0.391 24.557 -31.225 1.00 50.47 199 VAL A C 1
ATOM 1606 O O . VAL A 1 199 ? -0.232 24.992 -32.365 1.00 50.47 199 VAL A O 1
ATOM 1609 N N . MET A 1 200 ? -1.328 23.632 -30.975 1.00 45.06 200 MET A N 1
ATOM 1610 C CA . MET A 1 200 ? -2.278 23.180 -32.009 1.00 45.06 200 MET A CA 1
ATOM 1611 C C . MET A 1 200 ? -3.357 24.224 -32.336 1.00 45.06 200 MET A C 1
ATOM 1613 O O . MET A 1 200 ? -3.792 24.323 -33.486 1.00 45.06 200 MET A O 1
ATOM 1617 N N . ARG A 1 201 ? -3.780 25.025 -31.354 1.00 41.41 201 ARG A N 1
ATOM 1618 C CA . ARG A 1 201 ? -4.758 26.102 -31.551 1.00 41.41 201 ARG A CA 1
ATOM 1619 C C . ARG A 1 201 ? -4.158 27.303 -32.293 1.00 41.41 201 ARG A C 1
ATOM 1621 O O . ARG A 1 201 ? -4.867 27.959 -33.044 1.00 41.41 201 ARG A O 1
ATOM 1628 N N . GLU A 1 202 ? -2.855 27.533 -32.162 1.00 43.28 202 GLU A N 1
ATOM 1629 C CA . GLU A 1 202 ? -2.121 28.541 -32.939 1.00 43.28 202 GLU A CA 1
ATOM 1630 C C . GLU A 1 202 ? -1.838 28.075 -34.380 1.00 43.28 202 GLU A C 1
ATOM 1632 O O . GLU A 1 202 ? -1.922 28.857 -35.323 1.00 43.28 202 GLU A O 1
ATOM 1637 N N . LYS A 1 203 ? -1.613 26.769 -34.590 1.00 45.81 203 LYS A N 1
ATOM 1638 C CA . LYS A 1 203 ? -1.409 26.186 -35.930 1.00 45.81 203 LYS A CA 1
ATOM 1639 C C . LYS A 1 203 ? -2.688 25.945 -36.744 1.00 45.81 203 LYS A C 1
ATOM 1641 O O . LYS A 1 203 ? -2.585 25.614 -37.920 1.00 45.81 203 LYS A O 1
ATOM 1646 N N . SER A 1 204 ? -3.879 26.110 -36.165 1.00 44.78 204 SER A N 1
ATOM 1647 C CA . SER A 1 204 ? -5.169 25.932 -36.867 1.00 44.78 204 SER A CA 1
ATOM 1648 C C . SER A 1 204 ? -5.766 27.233 -37.425 1.00 44.78 204 SER A C 1
ATOM 1650 O O . SER A 1 204 ? -6.856 27.213 -37.991 1.00 44.78 204 SER A O 1
ATOM 1652 N N . GLY A 1 205 ? -5.044 28.354 -37.322 1.00 41.22 205 GLY A N 1
ATOM 1653 C CA . GLY A 1 205 ? -5.475 29.674 -37.791 1.00 41.22 205 GLY A CA 1
ATOM 1654 C C . GLY A 1 205 ? -4.917 30.135 -39.142 1.00 41.22 205 GLY A C 1
ATOM 1655 O O . GLY A 1 205 ? -4.878 31.341 -39.354 1.00 41.22 205 GLY A O 1
ATOM 1656 N N . VAL A 1 206 ? -4.457 29.252 -40.044 1.00 38.62 206 VAL A N 1
ATOM 1657 C CA . VAL A 1 206 ? -3.973 29.656 -41.385 1.00 38.62 206 VAL A CA 1
ATOM 1658 C C . VAL A 1 206 ? -4.386 28.647 -42.474 1.00 38.62 206 VAL A C 1
ATOM 1660 O O . VAL A 1 206 ? -3.833 27.562 -42.591 1.00 38.62 206 VAL A O 1
ATOM 1663 N N . THR A 1 207 ? -5.410 29.060 -43.228 1.00 35.88 207 THR A N 1
ATOM 1664 C CA . THR A 1 207 ? -5.771 28.817 -44.644 1.00 35.88 207 THR A CA 1
ATOM 1665 C C . THR A 1 207 ? -5.551 27.463 -45.349 1.00 35.88 207 THR A C 1
ATOM 1667 O O . THR A 1 207 ? -4.448 26.952 -45.507 1.00 35.88 207 THR A O 1
ATOM 1670 N N . SER A 1 208 ? -6.662 27.025 -45.946 1.00 36.16 208 SER A N 1
ATOM 1671 C CA . SER A 1 208 ? -6.880 26.102 -47.070 1.00 36.16 208 SER A CA 1
ATOM 1672 C C . SER A 1 208 ? -5.898 26.171 -48.254 1.00 36.16 208 SER A C 1
ATOM 1674 O O . SER A 1 208 ? -5.671 27.264 -48.767 1.00 36.16 208 SER A O 1
ATOM 1676 N N . SER A 1 209 ? -5.494 25.010 -48.802 1.00 29.20 209 SER A N 1
ATOM 1677 C CA . SER A 1 209 ? -5.500 24.716 -50.257 1.00 29.20 209 SER A CA 1
ATOM 1678 C C . SER A 1 209 ? -5.119 23.249 -50.580 1.00 29.20 209 SER A C 1
ATOM 1680 O O . SER A 1 209 ? -4.013 22.810 -50.297 1.00 29.20 209 SER A O 1
ATOM 1682 N N . ILE A 1 210 ? -6.088 22.508 -51.132 1.00 32.62 210 ILE A N 1
ATOM 1683 C CA . ILE A 1 210 ? -6.070 21.645 -52.338 1.00 32.62 210 ILE A CA 1
ATOM 1684 C C . ILE A 1 210 ? -4.923 20.623 -52.618 1.00 32.62 210 ILE A C 1
ATOM 1686 O O . ILE A 1 210 ? -3.778 20.977 -52.866 1.00 32.62 210 ILE A O 1
ATOM 1690 N N . ALA A 1 211 ? -5.394 19.375 -52.820 1.00 30.73 211 ALA A N 1
ATOM 1691 C CA . ALA A 1 211 ? -4.992 18.295 -53.752 1.00 30.73 211 ALA A CA 1
ATOM 1692 C C . ALA A 1 211 ? -3.781 17.374 -53.503 1.00 30.73 211 ALA A C 1
ATOM 1694 O O . ALA A 1 211 ? -2.669 17.796 -53.218 1.00 30.73 211 ALA A O 1
ATOM 1695 N N . GLY A 1 212 ? -4.016 16.090 -53.822 1.00 28.62 212 GLY A N 1
ATOM 1696 C CA . GLY A 1 212 ? -2.994 15.155 -54.303 1.00 28.62 212 GLY A CA 1
ATOM 1697 C C . GLY A 1 212 ? -3.126 13.740 -53.740 1.00 28.62 212 GLY A C 1
ATOM 1698 O O . GLY A 1 212 ? -2.548 13.438 -52.704 1.00 28.62 212 GLY A O 1
ATOM 1699 N N . GLY A 1 213 ? -3.880 12.865 -54.413 1.00 29.42 213 GLY A N 1
ATOM 1700 C CA . GLY A 1 213 ? -3.961 11.444 -54.060 1.00 29.42 213 GLY A CA 1
ATOM 1701 C C . GLY A 1 213 ? -2.705 10.650 -54.433 1.00 29.42 213 GLY A C 1
ATOM 1702 O O . GLY A 1 213 ? -1.976 11.034 -55.339 1.00 29.42 213 GLY A O 1
ATOM 1703 N N . SER A 1 214 ? -2.491 9.510 -53.771 1.00 32.03 214 SER A N 1
ATOM 1704 C CA . SER A 1 214 ? -1.924 8.296 -54.376 1.00 32.03 214 SER A CA 1
ATOM 1705 C C . SER A 1 214 ? -1.966 7.136 -53.379 1.00 32.03 214 SER A C 1
ATOM 1707 O O . SER A 1 214 ? -1.500 7.226 -52.246 1.00 32.03 214 SER A O 1
ATOM 1709 N N . THR A 1 215 ? -2.557 6.039 -53.830 1.00 36.28 215 THR A N 1
ATOM 1710 C CA . THR A 1 215 ? -2.637 4.720 -53.203 1.00 36.28 215 THR A CA 1
ATOM 1711 C C . THR A 1 215 ? -1.272 4.037 -53.107 1.00 36.28 215 THR A C 1
ATOM 1713 O O . THR A 1 215 ? -0.543 4.013 -54.099 1.00 36.28 215 THR A O 1
ATOM 1716 N N . ARG A 1 216 ? -0.991 3.316 -52.010 1.00 35.31 216 ARG A N 1
ATOM 1717 C CA . ARG A 1 216 ? -0.192 2.082 -52.097 1.00 35.31 216 ARG A CA 1
ATOM 1718 C C . ARG A 1 216 ? -0.498 1.075 -50.988 1.00 35.31 216 ARG A C 1
ATOM 1720 O O . ARG A 1 216 ? -0.628 1.405 -49.817 1.00 35.31 216 ARG A O 1
ATOM 1727 N N . SER A 1 217 ? -0.631 -0.154 -51.469 1.00 33.00 217 SER A N 1
ATOM 1728 C CA . SER A 1 217 ? -0.969 -1.421 -50.830 1.00 33.00 217 SER A CA 1
ATOM 1729 C C . SER A 1 217 ? 0.273 -2.145 -50.288 1.00 33.00 217 SER A C 1
ATOM 1731 O O . SER A 1 217 ? 1.363 -1.966 -50.831 1.00 33.00 217 SER A O 1
ATOM 1733 N N . GLY A 1 218 ? 0.055 -3.054 -49.327 1.00 32.97 218 GLY A N 1
ATOM 1734 C CA . GLY A 1 218 ? 0.940 -4.180 -48.983 1.00 32.97 218 GLY A CA 1
ATOM 1735 C C . GLY A 1 218 ? 1.660 -4.016 -47.639 1.00 32.97 218 GLY A C 1
ATOM 1736 O O . GLY A 1 218 ? 2.135 -2.937 -47.328 1.00 32.97 218 GLY A O 1
ATOM 1737 N N . LEU A 1 219 ? 1.816 -5.024 -46.782 1.00 38.41 219 LEU A N 1
ATOM 1738 C CA . LEU A 1 219 ? 1.471 -6.440 -46.856 1.00 38.41 219 LEU A CA 1
ATOM 1739 C C . LEU A 1 219 ? 1.493 -6.976 -45.411 1.00 38.41 219 LEU A C 1
ATOM 1741 O O . LEU A 1 219 ? 2.405 -6.670 -44.644 1.00 38.41 219 LEU A O 1
ATOM 1745 N N . VAL A 1 220 ? 0.485 -7.765 -45.050 1.00 40.59 220 VAL A N 1
ATOM 1746 C CA . VAL A 1 220 ? 0.417 -8.530 -43.799 1.00 40.59 220 VAL A CA 1
ATOM 1747 C C . VAL A 1 220 ? 1.267 -9.788 -43.981 1.00 40.59 220 VAL A C 1
ATOM 1749 O O . VAL A 1 220 ? 1.062 -10.509 -44.954 1.00 40.59 220 VAL A O 1
ATOM 1752 N N . SER A 1 221 ? 2.191 -10.069 -43.060 1.00 39.34 221 SER A N 1
ATOM 1753 C CA . SER A 1 221 ? 2.865 -11.371 -42.990 1.00 39.34 221 SER A CA 1
ATOM 1754 C C . SER A 1 221 ? 2.489 -12.065 -41.685 1.00 39.34 221 SER A C 1
ATOM 1756 O O . SER A 1 221 ? 2.825 -11.606 -40.593 1.00 39.34 221 SER A O 1
ATOM 1758 N N . SER A 1 222 ? 1.712 -13.135 -41.840 1.00 33.94 222 SER A N 1
ATOM 1759 C CA . SER A 1 222 ? 1.273 -14.075 -40.812 1.00 33.94 222 SER A CA 1
ATOM 1760 C C . SER A 1 222 ? 2.325 -15.176 -40.660 1.00 33.94 222 SER A C 1
ATOM 1762 O O . SER A 1 222 ? 2.856 -15.650 -41.661 1.00 33.94 222 SER A O 1
ATOM 1764 N N . CYS A 1 223 ? 2.609 -15.604 -39.429 1.00 32.97 223 CYS A N 1
ATOM 1765 C CA . CYS A 1 223 ? 3.446 -16.769 -39.145 1.00 32.97 223 CYS A CA 1
ATOM 1766 C C . CYS A 1 223 ? 2.545 -17.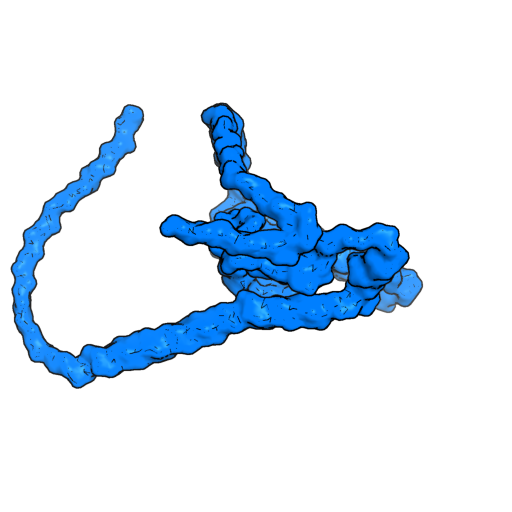860 -38.557 1.00 32.97 223 CYS A C 1
ATOM 1768 O O . CYS A 1 223 ? 1.872 -17.631 -37.551 1.00 32.97 223 CYS A O 1
ATOM 1770 N N . THR A 1 224 ? 2.473 -19.010 -39.224 1.00 44.25 224 THR A N 1
ATOM 1771 C CA . THR A 1 224 ? 1.656 -20.168 -38.839 1.00 44.25 224 THR A CA 1
ATOM 1772 C C . THR A 1 224 ? 2.568 -21.388 -38.713 1.00 44.25 224 THR A C 1
ATOM 1774 O O . THR A 1 224 ? 3.326 -21.640 -39.644 1.00 44.25 224 THR A O 1
ATOM 1777 N N . LEU A 1 225 ? 2.408 -22.090 -37.580 1.00 43.50 225 LEU A N 1
ATOM 1778 C CA . LEU A 1 225 ? 2.872 -23.435 -37.181 1.00 43.50 225 LEU A CA 1
ATOM 1779 C C . LEU A 1 225 ? 4.384 -23.705 -37.112 1.00 43.50 225 LEU A C 1
ATOM 1781 O O . LEU A 1 225 ? 5.049 -23.811 -38.161 1.00 43.50 225 LEU A O 1
#

Foldseek 3Di:
DDDQDAPLEDPDGQDPDDDDDDDDPVVVVVVVVPAFAAPPLVVLLVVLVVQLVVLVCCCPPPHVVSVVVSVVSNVVSLVSLQVLLVCLLVVRSHPDVVSSQCSNADSRAVVNPHHSVLCSCLPVVFAPVQPSRCVGNLVNVVCVVLCVNHDDPDPVCCCSVPVCVVVVVCVVVVVVSCCVRRVVVVVVVVVVVVVVVVVVVVVVPDDDDDDDDDDDDDDDDDDDD

pLDDT: mean 77.91, std 20.73, range [28.62, 98.5]

Secondary structure (DSSP, 8-state):
---PPPP-STT-PPPSPP------HHHHHHHHH----SSSHHHHHHHHHHHHHHHHHIIIII-GGGHHHHHHHHHHHHHHHHHHHHHHHHT-S-SSHHHHHHHHIIIIIGGGT--HHHHHIIIIIIIGGGTT-TTT-HHHHHHHHTTTTS---SHHHHIIIIIHHHTTTTHHHHHHHHIIIIIHHHHHHHHHHHHHHHHHHHHTSS-------------------

Sequence (225 aa):
MNAHARPLYSGIEAPGRYVHHRFDRCITSDIKALTTDNWHGPPYIVKDYAVIAAFAWLVIGVSWWFYPLAVIMIGAHQRGISTILHDSAHGVLTKNRLLNFLLGTLPTAWPIFQRHFAYKESHVHSHHPFLGRADADPDLEFFIAEGVFTPRADRSFVWKLIILPLLGSKTYAYLKYLARNRYQMILNSLSGKESSVGV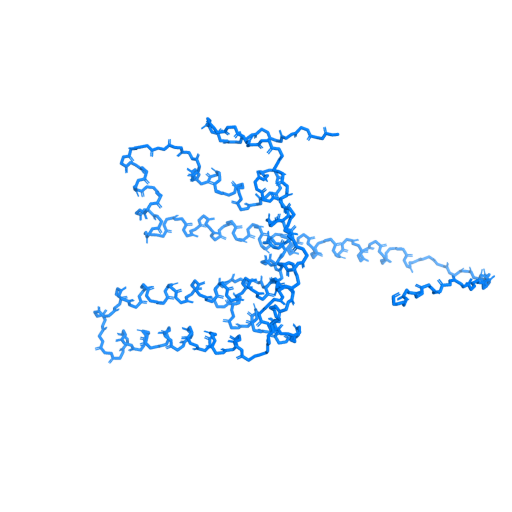MREKSGVTSSIAGGSTRSGLVSSCTL